Protein AF-A0A4S4E7P5-F1 (afdb_monomer)

Mean predicted aligned error: 13.93 Å

Solvent-accessible surface area (backbone atoms only — not comparable to full-atom values): 11679 Å² total; per-residue (Å²): 135,83,81,87,77,82,84,79,84,84,80,91,78,87,83,92,82,83,81,88,71,87,90,70,89,84,79,88,69,85,61,76,68,81,96,48,68,59,44,77,45,76,59,88,93,44,77,46,80,43,60,71,83,56,94,65,53,72,68,55,51,49,54,50,49,55,50,47,55,59,36,12,46,65,82,52,81,77,74,38,32,39,66,60,31,49,37,28,69,75,67,76,41,74,84,65,90,44,71,65,60,52,42,53,48,58,68,31,26,83,80,72,75,70,51,32,44,68,67,36,51,52,57,50,53,46,49,72,39,90,85,38,59,66,65,56,42,51,53,52,52,48,58,56,50,19,80,84,70,74,90,60,72,48,74,68,40,54,49,52,53,51,53,50,54,30,59,75,68,74,46,87,75,55,68,72,59,54,51,65,74,74,107

Sequence (183 aa):
MKKEASSILLTSEGREDVDEFIGVSLSFAWLVAGHWSWRFAFFGEAIVMVPFAILVSVSEIEALYELFKKISSAVIDDGLINKEEFQLALFKTNKKESLFADRVFDLFDTKHNGILGFEEFARALSVFHPNAPIDDKIEFSFQLYDLKQQGFIERQEVKQMVVATLAESAMNLSDDVIESIID

Radius of gyration: 22.02 Å; Cα contacts (8 Å, |Δi|>4): 155; chains: 1; bounding box: 47×35×82 Å

Foldseek 3Di:
DDDDDDDDDDDDDDDDDDPPDDDDDDDFDFDDPDPATWGWQDDPPDTDTDGPLQPADNVRLVVLQVLQCCLCPVPPNPQKHALQSQCCSVPVDSPDDALQSVLLQCQLPPVPPRIHHSVSSSVSVSLVPPPHDVVSVVVSVQSSQPPVNPNDHDLVSQLVNVVRVCVVVVHDDDPVVSVVVSD

InterPro domains:
  IPR002048 EF-hand domain [PF13202] (102-123)
  IPR002048 EF-hand domain [PS50222] (96-131)
  IPR002048 EF-hand domain [PS50222] (133-168)
  IPR002048 EF-hand domain [SM00054] (100-128)
  IPR002048 EF-hand domain [SM00054] (137-165)
  IPR011992 EF-hand domain pair [SSF47473] (54-182)
  IPR045198 Calcineurin B-like [PTHR23056] (56-183)

Structure (mmCIF, N/CA/C/O backbone):
data_AF-A0A4S4E7P5-F1
#
_entry.id   AF-A0A4S4E7P5-F1
#
loop_
_atom_site.group_PDB
_atom_site.id
_atom_site.type_symbol
_atom_site.label_atom_id
_atom_site.label_alt_id
_atom_site.label_comp_id
_atom_site.label_asym_id
_atom_site.label_entity_id
_atom_site.label_seq_id
_atom_site.pdbx_PDB_ins_code
_atom_site.Cartn_x
_atom_site.Cartn_y
_atom_site.Cartn_z
_atom_site.occupancy
_atom_site.B_iso_or_equiv
_atom_site.auth_seq_id
_atom_site.auth_comp_id
_atom_site.auth_asym_id
_atom_site.auth_atom_id
_atom_site.pdbx_PDB_model_num
ATOM 1 N N . MET A 1 1 ? 9.961 4.328 -56.061 1.00 37.69 1 MET A N 1
ATOM 2 C CA . MET A 1 1 ? 11.314 4.868 -55.796 1.00 37.69 1 MET A CA 1
ATOM 3 C C . MET A 1 1 ? 11.365 5.333 -54.349 1.00 37.69 1 MET A C 1
ATOM 5 O O . MET A 1 1 ? 10.372 5.860 -53.868 1.00 37.69 1 MET A O 1
ATOM 9 N N . LYS A 1 2 ? 12.450 4.971 -53.657 1.00 32.69 2 LYS A N 1
ATOM 10 C CA . LYS A 1 2 ? 12.647 4.953 -52.196 1.00 32.69 2 LYS A CA 1
ATOM 11 C C . LYS A 1 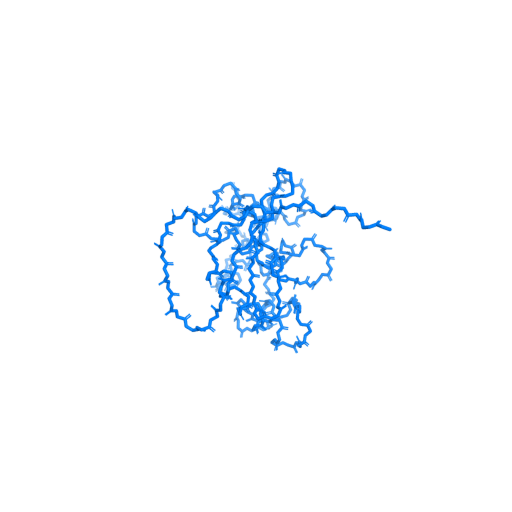2 ? 12.336 6.287 -51.499 1.00 32.69 2 LYS A 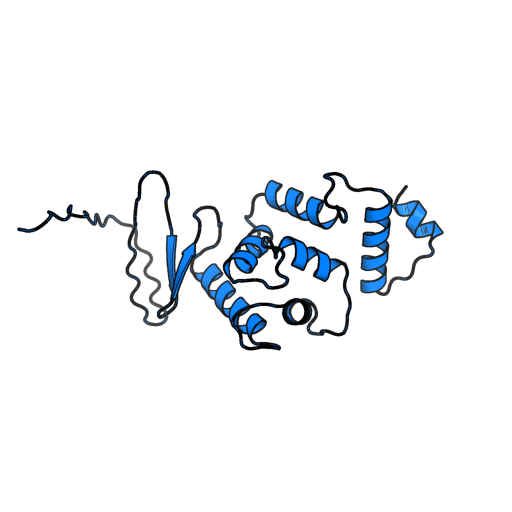C 1
ATOM 13 O O . LYS A 1 2 ? 12.775 7.328 -51.968 1.00 32.69 2 LYS A O 1
ATOM 18 N N . LYS A 1 3 ? 11.653 6.208 -50.348 1.00 33.72 3 LYS A N 1
ATOM 19 C CA . LYS A 1 3 ? 11.655 7.247 -49.307 1.00 33.72 3 LYS A CA 1
ATOM 20 C C . LYS A 1 3 ? 13.033 7.245 -48.639 1.00 33.72 3 LYS A C 1
ATOM 22 O O . LYS A 1 3 ? 13.513 6.181 -48.251 1.00 33.72 3 LYS A O 1
ATOM 27 N N . GLU A 1 4 ? 13.660 8.411 -48.563 1.00 32.19 4 GLU A N 1
ATOM 28 C CA . GLU A 1 4 ? 14.902 8.633 -47.824 1.00 32.19 4 GLU A CA 1
ATOM 29 C C . GLU A 1 4 ? 14.648 8.431 -46.325 1.00 32.19 4 GLU A C 1
ATOM 31 O O . GLU A 1 4 ? 13.729 9.018 -45.754 1.00 32.19 4 GLU A O 1
ATOM 36 N N . ALA A 1 5 ? 15.435 7.554 -45.706 1.00 32.75 5 ALA A N 1
ATOM 37 C CA . ALA A 1 5 ? 15.510 7.411 -44.261 1.00 32.75 5 ALA A CA 1
ATOM 38 C C . ALA A 1 5 ? 16.609 8.353 -43.761 1.00 32.75 5 ALA A C 1
ATOM 40 O O . ALA A 1 5 ? 17.764 8.228 -44.172 1.00 32.75 5 ALA A O 1
ATOM 41 N N . SER A 1 6 ? 16.234 9.309 -42.910 1.00 32.75 6 SER A N 1
ATOM 42 C CA . SER A 1 6 ? 17.170 10.202 -42.230 1.00 32.75 6 SER A CA 1
ATOM 43 C C . SER A 1 6 ? 18.176 9.404 -41.404 1.00 32.75 6 SER A C 1
ATOM 45 O O . SER A 1 6 ? 17.809 8.535 -40.615 1.00 32.75 6 SER A O 1
ATOM 47 N N . SER A 1 7 ? 19.448 9.730 -41.610 1.00 29.88 7 SER A N 1
ATOM 48 C CA . SER A 1 7 ? 20.601 9.205 -40.887 1.00 29.88 7 SER A CA 1
ATOM 49 C C . SER A 1 7 ? 20.504 9.540 -39.393 1.00 29.88 7 SER A C 1
ATOM 51 O O . SER A 1 7 ? 20.411 10.714 -39.033 1.00 29.88 7 SER A O 1
ATOM 53 N N . ILE A 1 8 ? 20.521 8.523 -38.529 1.00 34.84 8 ILE A N 1
ATOM 54 C CA . ILE A 1 8 ? 20.682 8.682 -37.078 1.00 34.84 8 ILE A CA 1
ATOM 55 C C . ILE A 1 8 ? 22.188 8.706 -36.801 1.00 34.84 8 ILE A C 1
ATOM 57 O O . ILE A 1 8 ? 22.886 7.727 -37.060 1.00 34.84 8 ILE A O 1
ATOM 61 N N . LEU A 1 9 ? 22.692 9.836 -36.305 1.00 34.28 9 LEU A N 1
ATOM 62 C CA . LEU A 1 9 ? 24.079 9.979 -35.869 1.00 34.28 9 LEU A CA 1
ATOM 63 C C . LEU A 1 9 ? 24.227 9.391 -34.460 1.00 34.28 9 LEU A C 1
ATOM 65 O O . LEU A 1 9 ? 23.684 9.929 -33.499 1.00 34.28 9 LEU A O 1
ATOM 69 N N . LEU A 1 10 ? 24.971 8.292 -34.347 1.00 34.03 10 LEU A N 1
ATOM 70 C CA . LEU A 1 10 ? 25.495 7.792 -33.078 1.00 34.03 10 LEU A CA 1
ATOM 71 C C . LEU A 1 10 ? 26.769 8.582 -32.759 1.00 34.03 10 LEU A C 1
ATOM 73 O O . LEU A 1 10 ? 27.773 8.426 -33.451 1.00 34.03 10 LEU A O 1
ATOM 77 N N . THR A 1 11 ? 26.748 9.435 -31.736 1.00 33.62 11 THR A N 1
ATOM 78 C CA . THR A 1 11 ? 27.972 10.049 -31.205 1.00 33.62 11 THR A CA 1
ATOM 79 C C . THR A 1 11 ? 28.364 9.329 -29.924 1.00 33.62 11 THR A C 1
ATOM 81 O O . THR A 1 11 ? 27.711 9.475 -28.891 1.00 33.62 11 THR A O 1
ATOM 84 N N . SER A 1 12 ? 29.416 8.519 -30.007 1.00 41.28 12 SER A N 1
ATOM 85 C CA . SER A 1 12 ? 30.079 7.922 -28.854 1.00 41.28 12 SER A CA 1
ATOM 86 C C . SER A 1 12 ? 31.046 8.938 -28.252 1.00 41.28 12 SER A C 1
ATOM 88 O O . SER A 1 12 ? 32.119 9.158 -28.810 1.00 41.28 12 SER A O 1
ATOM 90 N N . GLU A 1 13 ? 30.704 9.531 -27.112 1.00 36.56 13 GLU A N 1
ATOM 91 C CA . GLU A 1 13 ? 31.695 10.247 -26.305 1.00 36.56 13 GLU A CA 1
ATOM 92 C C . GLU A 1 13 ? 31.450 10.030 -24.804 1.00 36.56 13 GLU A C 1
ATOM 94 O O . GLU A 1 13 ? 30.688 10.733 -24.151 1.00 36.56 13 GLU A O 1
ATOM 99 N N . GLY A 1 14 ? 32.081 8.958 -24.310 1.00 34.25 14 GLY A N 1
ATOM 100 C CA . GLY A 1 14 ? 32.817 8.861 -23.046 1.00 34.25 14 GLY A CA 1
ATOM 101 C C . GLY A 1 14 ? 32.148 9.253 -21.724 1.00 34.25 14 GLY A C 1
ATOM 102 O O . GLY A 1 14 ? 32.164 10.419 -21.342 1.00 34.25 14 GLY A O 1
ATOM 103 N N . ARG A 1 15 ? 31.847 8.245 -20.895 1.00 33.34 15 ARG A N 1
ATOM 104 C CA . ARG A 1 15 ? 32.758 7.855 -19.801 1.00 33.34 15 ARG A CA 1
ATOM 105 C C . ARG A 1 15 ? 32.484 6.403 -19.393 1.00 33.34 15 ARG A C 1
ATOM 107 O O . ARG A 1 15 ? 31.335 5.998 -19.266 1.00 33.34 15 ARG A O 1
ATOM 114 N N . GLU A 1 16 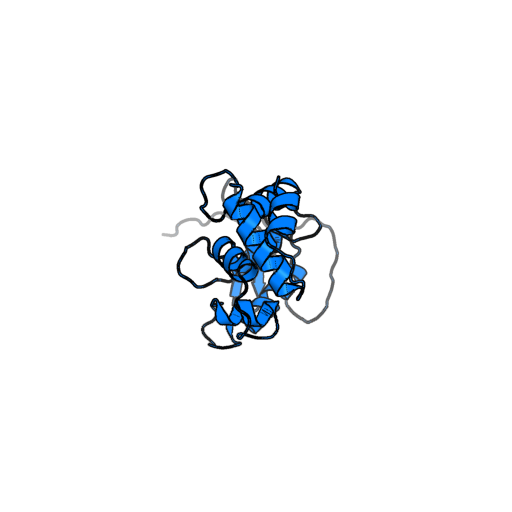? 33.567 5.646 -19.315 1.00 48.41 16 GLU A N 1
ATOM 115 C CA . GLU A 1 16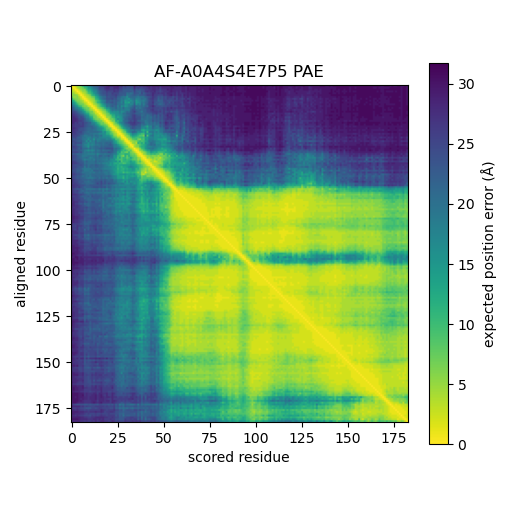 ? 33.649 4.210 -19.068 1.00 48.41 16 GLU A CA 1
ATOM 116 C C . GLU A 1 16 ? 33.237 3.878 -17.633 1.00 48.41 16 GLU A C 1
ATOM 118 O O . GLU A 1 16 ? 33.763 4.494 -16.716 1.00 48.41 16 GLU A O 1
ATOM 123 N N . ASP A 1 17 ? 32.342 2.903 -17.479 1.00 31.38 17 ASP A N 1
ATOM 124 C CA . ASP A 1 17 ? 32.309 1.947 -16.368 1.00 31.38 17 ASP A CA 1
ATOM 125 C C . ASP A 1 17 ? 31.678 0.666 -16.938 1.00 31.38 17 ASP A C 1
ATOM 127 O O . ASP A 1 17 ? 30.462 0.524 -17.077 1.00 31.38 17 ASP A O 1
ATOM 131 N N . VAL A 1 18 ? 32.548 -0.220 -17.419 1.00 39.94 18 VAL A N 1
ATOM 132 C CA . VAL A 1 18 ? 32.213 -1.561 -17.901 1.00 39.94 18 VAL A CA 1
ATOM 133 C C . VAL A 1 18 ? 32.235 -2.508 -16.709 1.00 39.94 18 VAL A C 1
ATOM 135 O O . VAL A 1 18 ? 33.282 -3.057 -16.380 1.00 39.94 18 VAL A O 1
ATOM 138 N N . ASP A 1 19 ? 31.082 -2.731 -16.083 1.00 34.50 19 ASP A N 1
ATOM 139 C CA . ASP A 1 19 ? 30.906 -3.928 -15.263 1.00 34.50 19 ASP A CA 1
ATOM 140 C C . ASP A 1 19 ? 30.522 -5.087 -16.186 1.00 34.50 19 ASP A C 1
ATOM 142 O O . ASP A 1 19 ? 29.364 -5.310 -16.540 1.00 34.50 19 ASP A O 1
ATOM 146 N N . GLU A 1 20 ? 31.544 -5.820 -16.622 1.00 41.06 20 GLU A N 1
ATOM 147 C CA . GLU A 1 20 ? 31.386 -7.125 -17.247 1.00 41.06 20 GLU A CA 1
ATOM 148 C C . GLU A 1 20 ? 31.044 -8.142 -16.152 1.00 41.06 20 GLU A C 1
A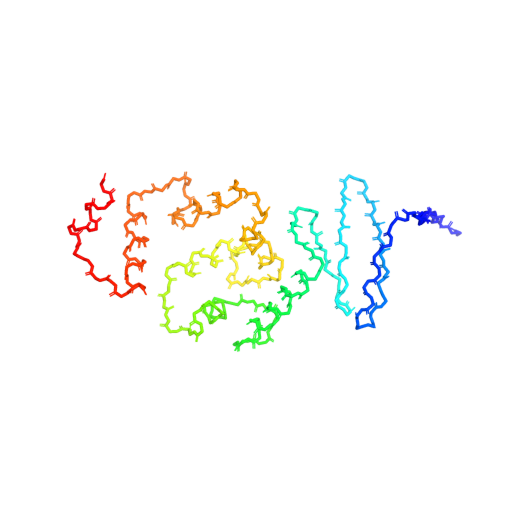TOM 150 O O . GLU A 1 20 ? 31.910 -8.797 -15.573 1.00 41.06 20 GLU A O 1
ATOM 155 N N . PHE A 1 21 ? 29.757 -8.285 -15.851 1.00 35.94 21 PHE A N 1
ATOM 156 C CA . PHE A 1 21 ? 29.254 -9.467 -15.167 1.00 35.94 21 PHE A CA 1
ATOM 157 C C . PHE A 1 21 ? 28.093 -10.034 -15.985 1.00 35.94 21 PHE A C 1
ATOM 159 O O . PHE A 1 21 ? 27.191 -9.310 -16.388 1.00 35.94 21 PHE A O 1
ATOM 166 N N . ILE A 1 22 ? 28.146 -11.343 -16.251 1.00 33.25 22 ILE A N 1
ATOM 167 C CA . ILE A 1 22 ? 27.088 -12.199 -16.829 1.00 33.25 22 ILE A CA 1
ATOM 168 C C . ILE A 1 22 ? 26.650 -12.001 -18.298 1.00 33.25 22 ILE A C 1
ATOM 170 O O . ILE A 1 22 ? 25.548 -12.398 -18.662 1.00 33.25 22 ILE A O 1
ATOM 174 N N . GLY A 1 23 ? 27.540 -11.563 -19.196 1.00 32.94 23 GLY A N 1
ATOM 175 C CA . GLY A 1 23 ? 27.462 -11.972 -20.613 1.00 32.94 23 GLY A CA 1
ATOM 176 C C . GLY A 1 23 ? 26.207 -11.547 -21.393 1.00 32.94 23 GLY A C 1
ATOM 177 O O . GLY A 1 23 ? 25.726 -12.309 -22.231 1.00 32.94 23 GLY A O 1
ATOM 178 N N . VAL A 1 24 ? 25.696 -10.336 -21.161 1.00 31.09 24 VAL A N 1
ATOM 179 C CA . VAL A 1 24 ? 24.654 -9.714 -21.994 1.00 31.09 24 VAL A CA 1
ATOM 180 C C . VAL A 1 24 ? 25.264 -8.524 -22.732 1.00 31.09 24 VAL A C 1
ATOM 182 O O . VAL A 1 24 ? 25.867 -7.643 -22.128 1.00 31.09 24 VAL A O 1
ATOM 185 N N . SER A 1 25 ? 25.144 -8.495 -24.061 1.00 34.25 25 SER A N 1
ATOM 186 C CA . SER A 1 25 ? 25.606 -7.367 -24.875 1.00 34.25 25 SER A CA 1
ATOM 187 C C . SER A 1 25 ? 24.645 -6.186 -24.696 1.00 34.25 25 SER A C 1
ATOM 189 O O . SER A 1 25 ? 23.564 -6.165 -25.283 1.00 34.25 25 SER A O 1
ATOM 191 N N . LEU A 1 26 ? 25.019 -5.205 -23.869 1.00 36.00 26 LEU A N 1
ATOM 192 C CA . LEU A 1 26 ? 24.292 -3.941 -23.760 1.00 36.00 26 LEU A CA 1
ATOM 193 C C . LEU A 1 26 ? 24.538 -3.097 -25.018 1.00 36.00 26 LEU A C 1
ATOM 195 O O . LEU A 1 26 ? 25.629 -2.572 -25.226 1.00 36.00 26 LEU A O 1
ATOM 199 N N . SER A 1 27 ? 23.510 -2.923 -25.845 1.00 40.97 27 SER A N 1
ATOM 200 C CA . SER A 1 27 ? 23.481 -1.864 -26.858 1.00 40.97 27 SER A CA 1
ATOM 201 C C . SER A 1 27 ? 22.528 -0.769 -26.393 1.00 40.97 27 SER A C 1
ATOM 203 O O . SER A 1 27 ? 21.310 -0.919 -26.443 1.00 40.97 27 SER A O 1
ATOM 205 N N . PHE A 1 28 ? 23.087 0.341 -25.915 1.00 43.62 28 PHE A N 1
ATOM 206 C CA . PHE A 1 28 ? 22.323 1.533 -25.557 1.00 43.62 28 PHE A CA 1
ATOM 207 C C . PHE A 1 28 ? 21.902 2.279 -26.830 1.00 43.62 28 PHE A C 1
ATOM 209 O O . PHE A 1 28 ? 22.751 2.663 -27.632 1.00 43.62 28 PHE A O 1
ATOM 216 N N . ALA A 1 29 ? 20.603 2.530 -27.009 1.00 41.75 29 ALA A N 1
ATOM 217 C CA . ALA A 1 29 ? 20.094 3.419 -28.050 1.00 41.75 29 ALA A CA 1
ATOM 218 C C . ALA A 1 29 ? 19.272 4.542 -27.408 1.00 41.75 29 ALA A C 1
ATOM 220 O O . ALA A 1 29 ? 18.221 4.305 -26.817 1.00 41.75 29 ALA A O 1
ATOM 221 N N . TRP A 1 30 ? 19.755 5.776 -27.529 1.00 45.31 30 TRP A N 1
ATOM 222 C CA . TRP A 1 30 ? 18.987 6.969 -27.191 1.00 45.31 30 TRP A CA 1
ATOM 223 C C . TRP A 1 30 ? 18.009 7.250 -28.334 1.00 45.31 30 TRP A C 1
ATOM 225 O O . TRP A 1 30 ? 18.439 7.621 -29.425 1.00 45.31 30 TRP A O 1
ATOM 235 N N . LEU A 1 31 ? 16.702 7.088 -28.112 1.00 41.47 31 LEU A N 1
ATOM 236 C CA . LEU A 1 31 ? 15.697 7.569 -29.063 1.00 41.47 31 LEU A CA 1
ATOM 237 C C . LEU A 1 31 ? 15.138 8.902 -28.564 1.00 41.47 31 LEU A C 1
ATOM 239 O O . LEU A 1 31 ? 14.225 8.943 -27.743 1.00 41.47 31 LEU A O 1
ATOM 243 N N . VAL A 1 32 ? 15.689 10.004 -29.071 1.00 44.62 32 VAL A N 1
ATOM 244 C CA . VAL A 1 32 ? 15.112 11.335 -28.864 1.00 44.62 32 VAL A CA 1
ATOM 245 C C . VAL A 1 32 ? 13.985 11.525 -29.879 1.00 44.62 32 VAL A C 1
ATOM 247 O O . VAL A 1 32 ? 14.235 11.731 -31.065 1.00 44.62 32 VAL A O 1
ATOM 250 N N . ALA A 1 33 ? 12.735 11.463 -29.419 1.00 40.00 33 ALA A N 1
ATOM 251 C CA . ALA A 1 33 ? 11.565 11.886 -30.186 1.00 40.00 33 ALA A CA 1
ATOM 252 C C . ALA A 1 33 ? 11.021 13.190 -29.577 1.00 40.00 33 ALA A C 1
ATOM 254 O O . ALA A 1 33 ? 10.150 13.184 -28.709 1.00 40.00 33 ALA A O 1
ATOM 255 N N . GLY A 1 34 ? 11.575 14.332 -29.994 1.00 57.78 34 GLY A N 1
ATOM 256 C CA . GLY A 1 34 ? 11.196 15.640 -29.448 1.00 57.78 34 GLY A CA 1
ATOM 257 C C . GLY A 1 34 ? 11.704 15.868 -28.015 1.00 57.78 34 GLY A C 1
ATOM 258 O O . GLY A 1 34 ? 12.895 15.742 -27.763 1.00 57.78 34 GLY A O 1
ATOM 259 N N . HIS A 1 35 ? 10.813 16.245 -27.087 1.00 39.31 35 HIS A N 1
ATOM 260 C CA . HIS A 1 35 ? 11.135 16.672 -25.708 1.00 39.31 35 HIS A CA 1
ATOM 261 C C . HIS A 1 35 ? 11.046 15.543 -24.654 1.00 39.31 35 HIS A C 1
ATOM 263 O O . HIS A 1 35 ? 11.008 15.807 -23.455 1.00 39.31 35 HIS A O 1
ATOM 269 N N . TRP A 1 36 ? 10.951 14.283 -25.083 1.00 40.03 36 TRP A N 1
ATOM 270 C CA . TRP A 1 36 ? 10.768 13.136 -24.189 1.00 40.03 36 TRP A CA 1
ATOM 271 C C . TRP A 1 36 ? 12.002 12.230 -24.266 1.00 40.03 36 TRP A C 1
ATOM 273 O O . TRP A 1 36 ? 12.367 11.772 -25.349 1.00 40.03 36 TRP A O 1
ATOM 283 N N . SER A 1 37 ? 12.653 12.003 -23.121 1.00 43.03 37 SER A N 1
ATOM 284 C CA . SER A 1 37 ? 13.797 11.096 -22.971 1.00 43.03 37 SER A CA 1
ATOM 285 C C . SER A 1 37 ? 13.311 9.776 -22.372 1.00 43.03 37 SER A C 1
ATOM 287 O O . SER A 1 37 ? 12.817 9.756 -21.244 1.00 43.03 37 SER A O 1
ATOM 289 N N . TRP A 1 38 ? 13.414 8.686 -23.132 1.00 43.25 38 TRP A N 1
ATOM 290 C CA . TRP A 1 38 ? 13.029 7.340 -22.701 1.00 43.25 38 TRP A CA 1
ATOM 291 C C . TRP A 1 38 ? 14.280 6.513 -22.404 1.00 43.25 38 TRP A C 1
ATOM 293 O O . TRP A 1 38 ? 15.216 6.501 -23.205 1.00 43.25 38 TRP A O 1
ATOM 303 N N . ARG A 1 39 ? 14.296 5.801 -21.270 1.00 49.69 39 ARG A N 1
ATOM 304 C CA . ARG A 1 39 ? 15.319 4.790 -20.975 1.00 49.69 39 ARG A CA 1
ATOM 305 C C . ARG A 1 39 ? 14.764 3.421 -21.364 1.00 49.69 39 ARG A C 1
ATOM 307 O O . ARG A 1 39 ? 13.726 3.011 -20.849 1.00 49.69 39 ARG A O 1
ATOM 314 N N . PHE A 1 40 ? 15.446 2.728 -22.272 1.00 51.59 40 PHE A N 1
ATOM 315 C CA . PHE A 1 40 ? 15.135 1.340 -22.612 1.00 51.59 40 PHE A CA 1
ATOM 316 C C . PHE A 1 40 ? 15.968 0.413 -21.729 1.00 51.59 40 PHE A C 1
ATOM 318 O O . PHE A 1 40 ? 17.195 0.520 -21.718 1.00 51.59 40 PHE A O 1
ATOM 325 N N . ALA A 1 41 ? 15.308 -0.482 -20.998 1.00 49.69 41 ALA A N 1
ATOM 326 C CA . ALA A 1 41 ? 15.946 -1.603 -20.321 1.00 49.69 41 ALA A CA 1
ATOM 327 C C . ALA A 1 41 ? 15.590 -2.894 -21.072 1.00 49.69 41 ALA A C 1
ATOM 329 O O . ALA A 1 41 ? 14.416 -3.149 -21.354 1.00 49.69 41 ALA A O 1
ATOM 330 N N . PHE A 1 42 ? 16.604 -3.678 -21.438 1.00 48.72 42 PHE A N 1
ATOM 331 C CA . PHE A 1 42 ? 16.439 -4.936 -22.167 1.00 48.72 42 PHE A CA 1
ATOM 332 C C . PHE A 1 42 ? 16.587 -6.113 -21.204 1.00 48.72 42 PHE A C 1
ATOM 334 O O . PHE A 1 42 ? 17.626 -6.278 -20.573 1.00 48.72 42 PHE A O 1
ATOM 341 N N . PHE A 1 43 ? 15.547 -6.936 -21.134 1.00 50.88 43 PHE A N 1
ATOM 342 C CA . PHE A 1 43 ? 15.410 -8.080 -20.240 1.00 50.88 43 PHE A CA 1
ATOM 343 C C . PHE A 1 43 ? 15.208 -9.358 -21.059 1.00 50.88 43 PHE A C 1
ATOM 345 O O . PHE A 1 43 ? 14.080 -9.813 -21.258 1.00 50.88 43 PHE A O 1
ATOM 352 N N . GLY A 1 44 ? 16.284 -9.928 -21.604 1.00 63.56 44 GLY A N 1
ATOM 353 C CA . GLY A 1 44 ? 16.159 -11.022 -22.577 1.00 63.56 44 GLY A CA 1
ATOM 354 C C . GLY A 1 44 ? 15.478 -10.539 -23.866 1.00 63.56 44 GLY A C 1
ATOM 355 O O . GLY A 1 44 ? 15.997 -9.637 -24.517 1.00 63.56 44 GLY A O 1
ATOM 356 N N . GLU A 1 45 ? 14.320 -11.108 -24.234 1.00 48.53 45 GLU A N 1
ATOM 357 C CA . GLU A 1 45 ? 13.506 -10.625 -25.372 1.00 48.53 45 GLU A CA 1
ATOM 358 C C . GLU A 1 45 ? 12.528 -9.490 -25.003 1.00 48.53 45 GLU A C 1
ATOM 360 O O . GLU A 1 45 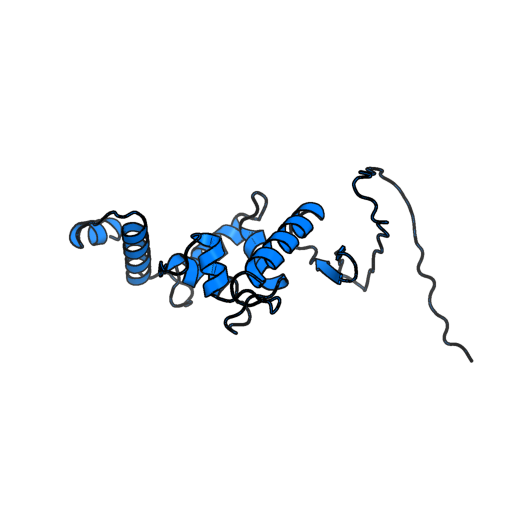? 11.913 -8.890 -25.887 1.00 48.53 45 GLU A O 1
ATOM 365 N N . ALA A 1 46 ? 12.371 -9.167 -23.714 1.00 40.66 46 ALA A N 1
ATOM 366 C CA . ALA A 1 46 ? 11.456 -8.123 -23.265 1.00 40.66 46 ALA A CA 1
ATOM 367 C C . ALA A 1 46 ? 12.125 -6.737 -23.278 1.00 40.66 46 ALA A C 1
ATOM 369 O O . ALA A 1 46 ? 13.250 -6.563 -22.808 1.00 40.66 46 ALA A O 1
ATOM 370 N N . ILE A 1 47 ? 11.402 -5.732 -23.781 1.00 50.66 47 ILE A N 1
ATOM 371 C CA . ILE A 1 47 ? 11.796 -4.319 -23.716 1.00 50.66 47 ILE A CA 1
ATOM 372 C C . ILE A 1 47 ? 10.920 -3.639 -22.670 1.00 50.66 47 ILE A C 1
ATOM 374 O O . ILE A 1 47 ? 9.706 -3.533 -22.848 1.00 50.66 47 ILE A O 1
ATOM 378 N N . VAL A 1 48 ? 11.535 -3.145 -21.599 1.00 53.88 48 VAL A N 1
ATOM 379 C CA . VAL A 1 48 ? 10.861 -2.334 -20.583 1.00 53.88 48 VAL A CA 1
ATOM 380 C C . VAL A 1 48 ? 11.194 -0.869 -20.843 1.00 53.88 48 VAL A C 1
ATOM 382 O O . VAL A 1 48 ? 12.361 -0.471 -20.854 1.00 53.88 48 VAL A O 1
ATOM 385 N N . MET A 1 49 ? 10.159 -0.053 -21.051 1.00 52.06 49 MET A N 1
ATOM 386 C CA . MET A 1 49 ? 10.308 1.400 -21.067 1.00 52.06 49 MET A CA 1
ATOM 387 C C . MET A 1 49 ? 10.252 1.919 -19.637 1.00 52.06 49 MET A C 1
ATOM 389 O O . MET A 1 49 ? 9.241 1.765 -18.956 1.00 52.06 49 MET A O 1
ATOM 393 N N . VAL A 1 50 ? 11.334 2.551 -19.196 1.00 54.12 50 VAL A N 1
ATOM 394 C CA . VAL A 1 50 ? 11.412 3.173 -17.876 1.00 54.12 50 VAL A CA 1
ATOM 395 C C . VAL A 1 50 ? 11.261 4.685 -18.060 1.00 54.12 50 VAL A C 1
ATOM 397 O O . VAL A 1 50 ? 12.097 5.303 -18.734 1.00 54.12 50 VAL A O 1
ATOM 400 N N . PRO A 1 51 ? 10.213 5.309 -17.494 1.00 54.59 51 PRO A N 1
ATOM 401 C CA . PRO A 1 51 ? 10.086 6.759 -17.477 1.00 54.59 51 PRO A CA 1
ATOM 402 C C . PRO A 1 51 ? 11.301 7.403 -16.800 1.00 54.59 51 PRO A C 1
ATOM 404 O O . PRO A 1 51 ? 11.742 6.942 -15.751 1.00 54.59 51 PRO A O 1
ATOM 407 N N . PHE A 1 52 ? 11.801 8.514 -17.349 1.00 48.41 52 PHE A N 1
ATOM 408 C CA . PHE A 1 52 ? 12.900 9.294 -16.752 1.00 48.41 52 PHE A CA 1
ATOM 409 C C . PHE A 1 52 ? 12.632 9.713 -15.292 1.00 48.41 52 PHE A C 1
ATOM 411 O O . PHE A 1 52 ? 13.568 9.934 -14.533 1.00 48.41 52 PHE A O 1
ATOM 418 N N . ALA A 1 53 ? 11.358 9.787 -14.898 1.00 53.25 53 ALA A N 1
ATOM 419 C CA . ALA A 1 53 ? 10.925 10.125 -13.547 1.00 53.25 53 ALA A CA 1
ATOM 420 C C . ALA A 1 53 ? 11.162 9.014 -12.504 1.00 53.25 53 ALA A C 1
ATOM 422 O O . ALA A 1 53 ? 11.080 9.288 -11.311 1.00 53.25 53 ALA A O 1
ATOM 423 N N . ILE A 1 54 ? 11.456 7.774 -12.915 1.00 55.91 54 ILE A N 1
ATOM 424 C CA . ILE A 1 54 ? 11.728 6.689 -11.969 1.00 55.91 54 ILE A CA 1
ATOM 425 C C . ILE A 1 54 ? 13.194 6.770 -11.540 1.00 55.91 54 ILE A C 1
ATOM 427 O O . ILE A 1 54 ? 14.110 6.478 -12.311 1.00 55.91 54 ILE A O 1
ATOM 431 N N . LEU A 1 55 ? 13.410 7.169 -10.286 1.00 62.03 55 LEU A N 1
ATOM 432 C CA . LEU A 1 55 ? 14.729 7.322 -9.674 1.00 62.03 55 LEU A CA 1
ATOM 433 C C . LEU A 1 55 ? 15.291 5.967 -9.210 1.00 62.03 55 LEU A C 1
ATOM 435 O O . LEU A 1 55 ? 15.561 5.764 -8.031 1.00 62.03 55 LEU A O 1
ATOM 439 N N . VAL A 1 56 ? 15.406 5.024 -10.143 1.00 66.44 56 VAL A N 1
ATOM 440 C CA . VAL A 1 56 ? 15.858 3.651 -9.897 1.00 66.44 56 VAL A CA 1
ATOM 441 C C . VAL A 1 56 ? 16.897 3.292 -10.967 1.00 66.44 56 VAL A C 1
ATOM 443 O O . VAL A 1 56 ? 16.737 3.609 -12.150 1.00 66.44 56 VAL A O 1
ATOM 446 N N . SER A 1 57 ? 18.012 2.699 -10.552 1.00 74.69 57 SER A N 1
ATOM 447 C CA . SER A 1 57 ? 19.076 2.218 -11.436 1.00 74.69 57 SER A CA 1
ATOM 448 C C . SER A 1 57 ? 18.630 0.999 -12.250 1.00 74.69 57 SER A C 1
ATOM 450 O O . SER A 1 57 ? 17.619 0.364 -11.960 1.00 74.69 57 SER A O 1
ATOM 452 N N . VAL A 1 58 ? 19.387 0.655 -13.295 1.00 74.44 58 VAL A N 1
ATOM 453 C CA . VAL A 1 58 ? 19.046 -0.480 -14.172 1.00 74.44 58 VAL A CA 1
ATOM 454 C C . VAL A 1 58 ? 19.025 -1.795 -13.389 1.00 74.44 58 VAL A C 1
ATOM 456 O O . VAL A 1 58 ? 18.065 -2.550 -13.504 1.00 74.44 58 VAL A O 1
ATOM 459 N N . SER A 1 59 ? 20.016 -2.019 -12.525 1.00 78.81 59 SER A N 1
ATOM 460 C CA . SER A 1 59 ? 20.105 -3.213 -11.680 1.00 78.81 59 SER A CA 1
ATOM 461 C C . SER A 1 59 ? 18.979 -3.298 -10.646 1.00 78.81 59 SER A C 1
ATOM 463 O O . SER A 1 59 ? 18.488 -4.383 -10.341 1.00 78.81 59 SER A O 1
ATOM 465 N N . GLU A 1 60 ? 18.521 -2.165 -10.117 1.00 82.44 60 GLU A N 1
ATOM 466 C CA . GLU A 1 60 ? 17.373 -2.142 -9.210 1.00 82.44 60 GLU A CA 1
ATOM 467 C C . GLU A 1 60 ? 16.065 -2.454 -9.944 1.00 82.44 60 GLU A C 1
ATOM 469 O O . GLU A 1 60 ? 15.241 -3.192 -9.412 1.00 82.44 60 GLU A O 1
ATOM 474 N N . ILE A 1 61 ? 15.883 -1.966 -11.177 1.00 81.94 61 ILE A N 1
ATOM 475 C CA . ILE A 1 61 ? 14.731 -2.346 -12.013 1.00 81.94 61 ILE A CA 1
ATOM 476 C C . ILE A 1 61 ? 14.791 -3.833 -12.357 1.00 81.94 61 ILE A C 1
ATOM 478 O O . ILE A 1 61 ? 13.753 -4.493 -12.377 1.00 81.94 61 ILE A O 1
ATOM 482 N N . GLU A 1 62 ? 15.989 -4.381 -12.571 1.00 82.00 62 GLU A N 1
ATOM 483 C CA . GLU A 1 62 ? 16.160 -5.814 -12.789 1.00 82.00 62 GLU A CA 1
ATOM 484 C C . GLU A 1 62 ? 15.753 -6.640 -11.577 1.00 82.00 62 GLU A C 1
ATOM 486 O O . GLU A 1 62 ? 14.921 -7.544 -11.690 1.00 82.00 62 GLU A O 1
ATOM 491 N N . ALA A 1 63 ? 16.259 -6.281 -10.400 1.00 86.00 63 ALA A N 1
ATOM 492 C CA . ALA A 1 63 ? 15.866 -6.920 -9.154 1.00 86.00 63 ALA A CA 1
ATOM 493 C C . ALA A 1 63 ? 14.352 -6.798 -8.900 1.00 86.00 63 ALA A C 1
ATOM 495 O O . ALA A 1 63 ? 13.720 -7.745 -8.426 1.00 86.00 63 ALA A O 1
ATOM 496 N N . LEU A 1 64 ? 13.757 -5.656 -9.251 1.00 88.12 64 LEU A N 1
ATOM 497 C CA . LEU A 1 64 ? 12.326 -5.401 -9.114 1.00 88.12 64 LEU A CA 1
ATOM 498 C C . LEU A 1 64 ? 11.489 -6.274 -10.049 1.00 88.12 64 LEU A C 1
ATOM 500 O O . LEU A 1 64 ? 10.437 -6.767 -9.647 1.00 88.12 64 LEU A O 1
ATOM 504 N N . TYR A 1 65 ? 11.958 -6.494 -11.277 1.00 88.88 65 TYR A N 1
ATOM 505 C CA . TYR A 1 65 ? 11.296 -7.370 -12.237 1.00 88.88 65 TYR A CA 1
ATOM 506 C C . TYR A 1 65 ? 11.388 -8.845 -11.828 1.00 88.88 65 TYR A C 1
ATOM 508 O O . TYR A 1 65 ? 10.400 -9.573 -11.920 1.00 88.88 65 TYR A O 1
ATOM 516 N N . GLU A 1 66 ? 12.532 -9.292 -11.305 1.00 90.88 66 GLU A N 1
ATOM 517 C CA . GLU A 1 66 ? 12.651 -10.641 -10.733 1.00 90.88 66 GLU A CA 1
ATOM 518 C C . GLU A 1 66 ? 11.735 -10.832 -9.518 1.00 90.88 66 GLU A C 1
ATOM 520 O O . GLU A 1 66 ? 11.083 -11.871 -9.383 1.00 90.88 66 GLU A O 1
ATOM 525 N N . LEU A 1 67 ? 11.628 -9.815 -8.655 1.00 90.88 67 LEU A N 1
ATOM 526 C CA . LEU A 1 67 ? 10.680 -9.825 -7.545 1.00 90.88 67 LEU A CA 1
ATOM 527 C C . LEU A 1 67 ? 9.235 -9.903 -8.048 1.00 90.88 67 LEU A C 1
ATOM 529 O O . LEU A 1 67 ? 8.469 -10.720 -7.542 1.00 90.88 67 LEU A O 1
ATOM 533 N N . PHE A 1 68 ? 8.881 -9.098 -9.052 1.00 92.81 68 PHE A N 1
ATOM 534 C CA . PHE A 1 68 ? 7.556 -9.107 -9.666 1.00 92.81 68 PHE A CA 1
ATOM 535 C C . PHE A 1 68 ? 7.199 -10.503 -10.179 1.00 92.81 68 PHE A C 1
ATOM 537 O O . PHE A 1 68 ? 6.197 -11.056 -9.742 1.00 92.81 68 PHE A O 1
ATOM 544 N N . LYS A 1 69 ? 8.063 -11.113 -11.002 1.00 93.31 69 LYS A N 1
ATOM 545 C CA . LYS A 1 69 ? 7.845 -12.465 -11.545 1.00 93.31 69 LYS A CA 1
ATOM 546 C C . LYS A 1 69 ? 7.638 -13.509 -10.455 1.00 93.31 69 LYS A C 1
ATOM 548 O O . LYS A 1 69 ? 6.802 -14.390 -10.595 1.00 93.31 69 LYS A O 1
ATOM 553 N N . LYS A 1 70 ? 8.397 -13.414 -9.360 1.00 93.44 70 LYS A N 1
ATOM 554 C CA . LYS A 1 70 ? 8.261 -14.334 -8.227 1.00 93.44 70 LYS A CA 1
ATOM 555 C C . LYS A 1 70 ? 6.905 -14.198 -7.528 1.00 93.44 70 LYS A C 1
ATOM 557 O O . LYS A 1 70 ? 6.396 -15.190 -7.012 1.00 93.44 70 LYS A O 1
ATOM 562 N N . ILE A 1 71 ? 6.365 -12.983 -7.445 1.00 93.19 71 ILE A N 1
ATOM 563 C CA . ILE A 1 71 ? 5.073 -12.717 -6.802 1.00 93.19 71 ILE A CA 1
ATOM 564 C C . ILE A 1 71 ? 3.923 -13.091 -7.746 1.00 93.19 71 ILE A C 1
ATOM 566 O O . ILE A 1 71 ? 3.017 -13.798 -7.318 1.00 93.19 71 ILE A O 1
ATOM 570 N N . SER A 1 72 ? 3.994 -12.695 -9.020 1.00 94.75 72 SER A N 1
ATOM 571 C CA . SER A 1 72 ? 2.953 -12.904 -10.043 1.00 94.75 72 SER A CA 1
ATOM 572 C C . SER A 1 72 ? 2.821 -14.345 -10.548 1.00 94.75 72 SER A C 1
ATOM 574 O O . SER A 1 72 ? 2.197 -14.587 -11.573 1.00 94.75 72 SER A O 1
ATOM 576 N N . SER A 1 73 ? 3.537 -15.284 -9.935 1.00 93.88 73 SER A N 1
ATOM 577 C CA . SER A 1 73 ? 3.423 -16.716 -10.210 1.00 93.88 73 SER A CA 1
ATOM 578 C C . SER A 1 73 ? 3.192 -17.516 -8.923 1.00 93.88 73 SER A C 1
ATOM 580 O O . SER A 1 73 ? 3.373 -18.736 -8.908 1.00 93.88 73 SER A O 1
ATOM 582 N N . ALA A 1 74 ? 2.912 -16.839 -7.801 1.00 92.00 74 ALA A N 1
ATOM 583 C CA . ALA A 1 74 ? 2.844 -17.470 -6.486 1.00 92.00 74 ALA A CA 1
ATOM 584 C C . ALA A 1 74 ? 1.528 -18.228 -6.268 1.00 92.00 74 ALA A C 1
ATOM 586 O O . ALA A 1 74 ? 1.530 -19.242 -5.564 1.00 92.00 74 ALA A O 1
ATOM 587 N N . VAL A 1 75 ? 0.428 -17.755 -6.862 1.00 91.12 75 VAL A N 1
ATOM 588 C CA . VAL A 1 75 ? -0.882 -18.418 -6.813 1.00 91.12 75 VAL A CA 1
ATOM 589 C C . VAL A 1 75 ? -1.330 -18.794 -8.221 1.00 91.12 75 VAL A C 1
ATOM 591 O O . VAL A 1 75 ? -1.703 -19.948 -8.449 1.00 91.12 75 VAL A O 1
ATOM 594 N N . ILE A 1 76 ? -1.263 -17.852 -9.166 1.00 91.06 76 ILE A N 1
ATOM 595 C CA . ILE A 1 76 ? -1.641 -18.042 -10.569 1.00 91.06 76 ILE A CA 1
ATOM 596 C C . ILE A 1 76 ? -0.488 -17.550 -11.442 1.00 91.06 76 ILE A C 1
ATOM 598 O O . ILE A 1 76 ? -0.046 -16.423 -11.310 1.00 91.06 76 ILE A O 1
ATOM 602 N N . ASP A 1 77 ? 0.006 -18.390 -12.349 1.00 94.25 77 ASP A N 1
ATOM 603 C CA . ASP A 1 77 ? 1.076 -18.015 -13.283 1.00 94.25 77 ASP A CA 1
ATOM 604 C C . ASP A 1 77 ? 0.494 -17.346 -14.540 1.00 94.25 77 ASP A C 1
ATOM 606 O O . ASP A 1 77 ? 0.383 -17.966 -15.601 1.00 94.25 77 ASP A O 1
ATOM 610 N N . ASP A 1 78 ? 0.033 -16.100 -14.397 1.00 93.25 78 ASP A N 1
ATOM 611 C CA . ASP A 1 78 ? -0.533 -15.284 -15.485 1.00 93.25 78 ASP A CA 1
ATOM 612 C C . ASP A 1 78 ? 0.271 -14.003 -15.788 1.00 93.25 78 ASP A C 1
ATOM 614 O O . ASP A 1 78 ? -0.040 -13.275 -16.736 1.00 93.25 78 ASP A O 1
ATOM 618 N N . GLY A 1 79 ? 1.342 -13.752 -15.027 1.00 92.38 79 GLY A N 1
ATOM 619 C CA . GLY A 1 79 ? 2.195 -12.575 -15.188 1.00 92.38 79 GLY A CA 1
ATOM 620 C C . GLY A 1 79 ? 1.588 -11.285 -14.626 1.00 92.38 79 GLY A C 1
ATOM 621 O O . GLY A 1 79 ? 2.052 -10.197 -14.978 1.00 92.38 79 GLY A O 1
ATOM 622 N N . LEU A 1 80 ? 0.568 -11.391 -13.774 1.00 95.19 80 LEU A N 1
ATOM 6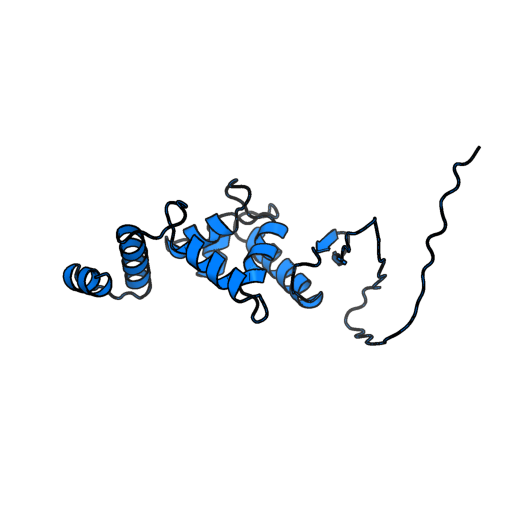23 C CA . LEU A 1 80 ? -0.081 -10.295 -13.062 1.00 95.19 80 LEU A CA 1
ATOM 624 C C . LEU A 1 80 ? -0.046 -10.577 -11.558 1.00 95.19 80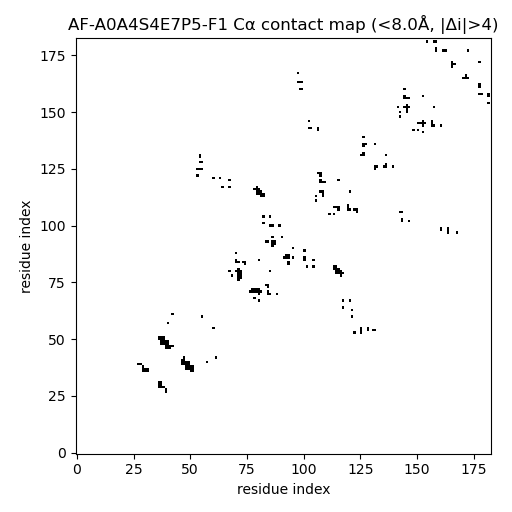 LEU A C 1
ATOM 626 O O . LEU A 1 80 ? 0.032 -11.722 -11.139 1.00 95.19 80 LEU A O 1
ATOM 630 N N . ILE A 1 81 ? -0.076 -9.535 -10.726 1.00 95.44 81 ILE A N 1
ATOM 631 C CA . ILE A 1 81 ? -0.172 -9.714 -9.271 1.00 95.44 81 ILE A CA 1
ATOM 632 C C . ILE A 1 81 ? -1.605 -9.431 -8.846 1.00 95.44 81 ILE A C 1
ATOM 634 O O . ILE A 1 81 ? -2.062 -8.289 -8.917 1.00 95.44 81 ILE A O 1
ATOM 638 N N . ASN A 1 82 ? -2.304 -10.449 -8.362 1.00 94.50 82 ASN A N 1
ATOM 639 C CA . ASN A 1 82 ? -3.597 -10.256 -7.714 1.00 94.50 82 ASN A CA 1
ATOM 640 C C . ASN A 1 82 ? -3.438 -9.932 -6.212 1.00 94.50 82 ASN A C 1
ATOM 642 O O . ASN A 1 82 ? -2.347 -9.976 -5.636 1.00 94.50 82 ASN A O 1
ATOM 646 N N . LYS A 1 83 ? -4.552 -9.603 -5.552 1.00 91.50 83 LYS A N 1
ATOM 647 C CA . LYS A 1 83 ? -4.561 -9.218 -4.133 1.00 91.50 83 LYS A CA 1
ATOM 648 C C . LYS A 1 83 ? -4.055 -10.323 -3.194 1.00 91.50 83 LYS A C 1
ATOM 650 O O . LYS A 1 83 ? -3.388 -10.021 -2.207 1.00 91.50 83 LYS A O 1
ATOM 655 N N . GLU A 1 84 ? -4.328 -11.589 -3.504 1.00 91.06 84 GLU A N 1
ATOM 656 C CA . GLU A 1 84 ? -3.863 -12.727 -2.702 1.00 91.06 84 GLU A CA 1
ATOM 657 C C . GLU A 1 84 ? -2.339 -12.881 -2.792 1.00 91.06 84 GLU A C 1
ATOM 659 O O . GLU A 1 84 ? -1.660 -13.017 -1.773 1.00 91.06 84 GLU A O 1
ATOM 664 N N . GLU A 1 85 ? -1.784 -12.784 -3.998 1.00 93.25 85 GLU A N 1
ATOM 665 C CA . GLU A 1 85 ? -0.339 -12.825 -4.243 1.00 93.25 85 GLU A CA 1
ATOM 666 C C . GLU A 1 85 ? 0.384 -11.655 -3.582 1.00 93.25 85 GLU A C 1
ATOM 668 O O . GLU A 1 85 ? 1.438 -11.833 -2.965 1.00 93.25 85 GLU A O 1
ATOM 673 N N . PHE A 1 86 ? -0.212 -10.464 -3.637 1.00 91.50 86 PHE A N 1
ATOM 674 C CA . PHE A 1 86 ? 0.313 -9.286 -2.962 1.00 91.50 86 PHE A CA 1
ATOM 675 C C . PHE A 1 86 ? 0.347 -9.458 -1.434 1.00 91.50 86 PHE A C 1
ATOM 677 O O . PHE A 1 86 ? 1.376 -9.208 -0.799 1.00 91.50 86 PHE A O 1
ATOM 684 N N . GLN A 1 87 ? -0.739 -9.949 -0.829 1.00 88.25 87 GLN A N 1
ATOM 685 C CA . GLN A 1 87 ? -0.789 -10.228 0.610 1.00 88.25 87 GLN A CA 1
ATOM 686 C C . GLN A 1 87 ? 0.209 -11.326 1.017 1.00 88.25 87 GLN A C 1
ATOM 688 O O . GLN A 1 87 ? 0.892 -11.197 2.039 1.00 88.25 87 GLN A O 1
ATOM 693 N N . LEU A 1 88 ? 0.367 -12.371 0.195 1.00 88.19 88 LEU A N 1
ATOM 694 C CA . LEU A 1 88 ? 1.390 -13.400 0.390 1.00 88.19 88 LEU A CA 1
ATOM 695 C C . LEU A 1 88 ? 2.803 -12.813 0.353 1.00 88.19 88 LEU A C 1
ATOM 697 O O . LEU A 1 88 ? 3.632 -13.189 1.184 1.00 88.19 88 LEU A O 1
ATOM 701 N N . ALA A 1 89 ? 3.084 -11.882 -0.557 1.00 87.12 89 ALA A N 1
ATOM 702 C CA . ALA A 1 89 ? 4.384 -11.226 -0.640 1.00 87.12 89 ALA A CA 1
ATOM 703 C C . ALA A 1 89 ? 4.696 -10.383 0.610 1.00 87.12 89 ALA A C 1
ATOM 705 O O . ALA A 1 89 ? 5.821 -10.432 1.112 1.00 87.12 89 ALA A O 1
ATOM 706 N N . LEU A 1 90 ? 3.705 -9.658 1.141 1.00 81.69 90 LEU A N 1
ATOM 707 C CA . LEU A 1 90 ? 3.873 -8.788 2.310 1.00 81.69 90 LEU A CA 1
ATOM 708 C C . LEU A 1 90 ? 3.960 -9.559 3.633 1.00 81.69 90 LEU A C 1
ATOM 710 O O . LEU A 1 90 ? 4.833 -9.283 4.457 1.00 81.69 90 LEU A O 1
ATOM 714 N N . PHE A 1 91 ? 3.074 -10.533 3.852 1.00 79.25 91 PHE A N 1
ATOM 715 C CA . PHE A 1 91 ? 2.929 -11.190 5.157 1.00 79.25 91 PHE A CA 1
ATOM 716 C C . PHE A 1 91 ? 3.410 -12.638 5.190 1.00 79.25 91 PHE A C 1
ATOM 718 O O . PHE A 1 91 ? 3.410 -13.253 6.257 1.00 79.25 91 PHE A O 1
ATOM 725 N N . LYS A 1 92 ? 3.811 -13.206 4.045 1.00 78.38 92 LYS A N 1
ATOM 726 C CA . LYS A 1 92 ? 4.109 -14.643 3.887 1.00 78.38 92 LYS A CA 1
ATOM 727 C C . LYS A 1 92 ? 2.914 -15.544 4.239 1.00 78.38 92 LYS A C 1
ATOM 729 O O . LYS A 1 92 ? 3.093 -16.718 4.556 1.00 78.38 92 LYS A O 1
ATOM 734 N N . THR A 1 93 ? 1.700 -14.989 4.216 1.00 68.75 93 THR A N 1
ATOM 735 C CA . THR A 1 93 ? 0.429 -15.674 4.482 1.00 68.75 93 THR A CA 1
ATOM 736 C C . THR A 1 93 ? -0.717 -14.927 3.802 1.00 68.75 93 THR A C 1
ATOM 738 O O . THR A 1 93 ? -0.718 -13.701 3.780 1.00 68.75 93 THR A O 1
ATOM 741 N N . ASN A 1 94 ? -1.702 -15.662 3.289 1.00 65.25 94 ASN A N 1
ATOM 742 C CA . ASN A 1 94 ? -2.951 -15.131 2.728 1.00 65.25 94 ASN A CA 1
ATOM 743 C C . ASN A 1 94 ? -4.104 -15.111 3.749 1.00 65.25 94 ASN A C 1
ATOM 745 O O . ASN A 1 94 ? -5.221 -14.732 3.424 1.00 65.25 94 ASN A O 1
ATOM 749 N N . LYS A 1 95 ? -3.870 -15.556 4.993 1.00 63.47 95 LYS A N 1
ATOM 750 C CA . LYS A 1 95 ? -4.929 -15.679 6.016 1.00 63.47 95 LYS A CA 1
ATOM 751 C C . LYS A 1 95 ? -5.158 -14.414 6.839 1.00 63.47 95 LYS A C 1
ATOM 753 O O . LYS A 1 95 ? -6.067 -14.392 7.665 1.00 63.47 95 LYS A O 1
ATOM 758 N N . LYS A 1 96 ? -4.289 -13.413 6.697 1.00 67.44 96 LYS A N 1
ATOM 759 C CA . LYS A 1 96 ? -4.372 -12.166 7.454 1.00 67.44 96 LYS A CA 1
ATOM 760 C C . LYS A 1 96 ? -5.028 -11.118 6.565 1.00 67.44 96 LYS A C 1
ATOM 762 O O . LYS A 1 96 ? -4.369 -10.558 5.697 1.00 67.44 96 LYS A O 1
ATOM 767 N N . GLU A 1 97 ? -6.304 -10.852 6.809 1.00 70.75 97 GLU A N 1
ATOM 768 C CA . GLU A 1 97 ? -6.939 -9.643 6.293 1.00 70.75 97 GLU A CA 1
ATOM 769 C C . GLU A 1 97 ? -6.251 -8.441 6.953 1.00 70.75 97 GLU A C 1
ATOM 771 O O . GLU A 1 97 ? -6.217 -8.322 8.180 1.00 70.75 97 GLU A O 1
ATOM 776 N N . SER A 1 98 ? -5.627 -7.593 6.139 1.00 78.75 98 SER A N 1
ATOM 777 C CA . SER A 1 98 ? -4.938 -6.389 6.593 1.00 78.75 98 SER A CA 1
ATOM 778 C C . SER A 1 98 ? -5.501 -5.210 5.828 1.00 78.75 98 SER A C 1
ATOM 780 O O . SER A 1 98 ? -5.317 -5.103 4.615 1.00 78.75 98 SER A O 1
ATOM 782 N N . LEU A 1 99 ? -6.149 -4.299 6.558 1.00 83.69 99 LEU A N 1
ATOM 783 C CA . LEU A 1 99 ? -6.613 -3.034 5.996 1.00 83.69 99 LEU A CA 1
ATOM 784 C C . LEU A 1 99 ? -5.446 -2.287 5.341 1.00 83.69 99 LEU A C 1
ATOM 786 O O . LEU A 1 99 ? -5.606 -1.714 4.272 1.00 83.69 99 LEU A O 1
ATOM 790 N N . PHE A 1 100 ? -4.255 -2.342 5.942 1.00 82.75 100 PHE A N 1
ATOM 791 C CA . PHE A 1 100 ? -3.065 -1.717 5.380 1.00 82.75 100 PHE A CA 1
ATOM 792 C C . PHE A 1 100 ? -2.696 -2.307 4.014 1.00 82.75 100 PHE A C 1
ATOM 794 O O . PHE A 1 100 ? -2.514 -1.552 3.064 1.00 82.75 100 PHE A O 1
ATOM 801 N N . ALA A 1 101 ? -2.616 -3.636 3.883 1.00 85.00 101 ALA A N 1
ATOM 802 C CA . ALA A 1 101 ? -2.275 -4.251 2.598 1.00 85.00 101 ALA A CA 1
ATOM 803 C C . ALA A 1 101 ? -3.326 -3.980 1.523 1.00 85.00 101 ALA A C 1
ATOM 805 O O . ALA A 1 101 ? -2.965 -3.739 0.375 1.00 85.00 101 ALA A O 1
ATOM 806 N N . ASP A 1 102 ? -4.600 -3.964 1.903 1.00 88.44 102 ASP A N 1
ATOM 807 C CA . ASP A 1 102 ? -5.696 -3.622 1.003 1.00 88.44 102 ASP A CA 1
ATOM 808 C C . ASP A 1 102 ? -5.548 -2.193 0.477 1.00 88.44 102 ASP A C 1
ATOM 810 O O . ASP A 1 102 ? -5.600 -1.966 -0.727 1.00 88.44 102 ASP A O 1
ATOM 814 N N . ARG A 1 103 ? -5.256 -1.241 1.368 1.00 88.50 103 ARG A N 1
ATOM 815 C CA . ARG A 1 103 ? -5.050 0.160 0.993 1.00 88.50 103 ARG A CA 1
ATOM 816 C C . ARG A 1 103 ? -3.815 0.370 0.134 1.00 88.50 103 ARG A C 1
ATOM 818 O O . ARG A 1 103 ? -3.877 1.116 -0.835 1.00 88.50 103 ARG A O 1
ATOM 825 N N . VAL A 1 104 ? -2.704 -0.287 0.456 1.00 88.94 104 VAL A N 1
ATOM 826 C CA . VAL A 1 104 ? -1.503 -0.217 -0.384 1.00 88.94 104 VAL A CA 1
ATOM 827 C C . VAL A 1 104 ? -1.792 -0.804 -1.766 1.00 88.94 104 VAL A C 1
ATOM 829 O O . VAL A 1 104 ? -1.406 -0.198 -2.759 1.00 88.94 104 VAL A O 1
ATOM 832 N N . PHE A 1 105 ? -2.504 -1.931 -1.848 1.00 91.94 105 PHE A N 1
ATOM 833 C CA . PHE A 1 105 ? -2.880 -2.526 -3.130 1.00 91.94 105 PHE A CA 1
ATOM 834 C C . PHE A 1 105 ? -3.742 -1.572 -3.965 1.00 91.94 105 PHE A C 1
ATOM 836 O O . PHE A 1 105 ? -3.427 -1.342 -5.128 1.00 91.94 105 PHE A O 1
ATOM 843 N N . ASP A 1 106 ? -4.766 -0.963 -3.365 1.00 92.12 106 ASP A N 1
ATOM 844 C CA . ASP A 1 106 ? -5.657 -0.022 -4.055 1.00 92.12 106 ASP A CA 1
ATOM 845 C C . ASP A 1 106 ? -4.907 1.212 -4.588 1.00 92.12 106 ASP A C 1
ATOM 847 O O . ASP A 1 106 ? -5.247 1.736 -5.647 1.00 92.12 106 ASP A O 1
ATOM 851 N N . LEU A 1 107 ? -3.865 1.671 -3.882 1.00 90.50 107 LEU A N 1
ATOM 852 C CA . LEU A 1 107 ? -2.998 2.758 -4.355 1.00 90.50 107 LEU A CA 1
ATOM 853 C C . LEU A 1 107 ? -2.040 2.322 -5.470 1.00 90.50 107 LEU A C 1
ATOM 855 O O . LEU A 1 107 ? -1.625 3.147 -6.283 1.00 90.50 107 LEU A O 1
ATOM 859 N N . PHE A 1 108 ? -1.658 1.045 -5.502 1.00 91.44 108 PHE A N 1
ATOM 860 C CA . PHE A 1 108 ? -0.810 0.490 -6.555 1.00 91.44 108 PHE A CA 1
ATOM 861 C C . PHE A 1 108 ? -1.633 0.248 -7.833 1.00 91.44 108 PHE A C 1
ATOM 863 O O . PHE A 1 108 ? -1.132 0.473 -8.935 1.00 91.44 108 PHE A O 1
ATOM 870 N N . ASP A 1 109 ? -2.894 -0.175 -7.693 1.00 93.62 109 ASP A N 1
ATOM 871 C CA . ASP A 1 109 ? -3.832 -0.452 -8.786 1.00 93.62 109 ASP A CA 1
ATOM 872 C C . ASP A 1 109 ? -4.444 0.836 -9.349 1.00 93.62 109 ASP A C 1
ATOM 874 O O . ASP A 1 109 ? -5.621 1.153 -9.166 1.00 93.62 109 ASP A O 1
ATOM 878 N N . THR A 1 110 ? -3.627 1.593 -10.079 1.00 88.75 110 THR A N 1
ATOM 879 C CA . THR A 1 110 ? -4.049 2.853 -10.707 1.00 88.75 110 THR A CA 1
ATOM 880 C C . THR A 1 110 ? -5.144 2.680 -11.763 1.00 88.75 110 THR A C 1
ATOM 882 O O . THR A 1 110 ? -5.825 3.647 -12.109 1.00 88.75 110 THR A O 1
ATOM 885 N N . LYS A 1 111 ? -5.304 1.470 -12.311 1.00 89.88 111 LYS A N 1
ATOM 886 C CA . LYS A 1 111 ? -6.346 1.138 -13.293 1.00 89.88 111 LYS A CA 1
ATOM 887 C C . LYS A 1 111 ? -7.637 0.639 -12.648 1.00 89.88 111 LYS A C 1
ATOM 889 O O . LYS A 1 111 ? -8.635 0.533 -13.362 1.00 89.88 111 LYS A O 1
ATOM 894 N N . HIS A 1 112 ? -7.631 0.354 -11.348 1.00 91.88 112 HIS A N 1
ATOM 895 C CA . HIS A 1 112 ? -8.768 -0.151 -10.578 1.00 91.88 112 HIS A CA 1
ATOM 896 C C . HIS A 1 112 ? -9.402 -1.412 -11.184 1.00 91.88 112 HIS A C 1
ATOM 898 O O . HIS A 1 112 ? -10.627 -1.534 -11.275 1.00 91.88 112 HIS A O 1
ATOM 904 N N . ASN A 1 113 ? -8.572 -2.342 -11.653 1.00 92.94 113 ASN A N 1
ATOM 905 C CA . ASN A 1 113 ? -9.015 -3.598 -12.264 1.00 92.94 113 ASN A CA 1
ATOM 906 C C . ASN A 1 113 ? -8.772 -4.829 -11.365 1.00 92.94 113 ASN A C 1
ATOM 908 O O . ASN A 1 113 ? -9.111 -5.944 -11.763 1.00 92.94 113 ASN A O 1
ATOM 912 N N . GLY A 1 114 ? -8.224 -4.633 -10.163 1.00 93.44 114 GLY A N 1
ATOM 913 C CA . GLY A 1 114 ? -7.951 -5.669 -9.170 1.00 93.44 114 GLY A CA 1
ATOM 914 C C . GLY A 1 114 ? -6.671 -6.472 -9.415 1.00 93.44 114 GLY A C 1
ATOM 915 O O . GLY A 1 114 ? -6.466 -7.484 -8.742 1.00 93.44 114 GLY A O 1
ATOM 916 N N . ILE A 1 115 ? -5.828 -6.058 -10.367 1.00 94.44 115 ILE A N 1
ATOM 917 C CA . ILE A 1 115 ? -4.586 -6.741 -10.750 1.00 94.44 115 ILE A CA 1
ATOM 918 C C . ILE A 1 115 ? -3.470 -5.726 -11.014 1.00 94.44 115 ILE A C 1
ATOM 920 O O . ILE A 1 115 ? -3.671 -4.708 -11.664 1.00 94.44 115 ILE A O 1
ATOM 924 N N . LEU A 1 116 ? -2.252 -6.022 -10.572 1.00 94.50 116 LEU A N 1
ATOM 925 C CA . LEU A 1 116 ? -1.102 -5.151 -10.805 1.00 94.50 116 LEU A CA 1
ATOM 926 C C . LEU A 1 116 ? -0.249 -5.692 -11.947 1.00 94.50 116 LEU A C 1
ATOM 928 O O . LEU A 1 116 ? 0.256 -6.816 -11.892 1.00 94.50 116 LEU A O 1
ATOM 932 N N . GLY A 1 117 ? -0.037 -4.861 -12.965 1.00 93.50 117 GLY A N 1
ATOM 933 C CA . GLY A 1 117 ? 1.034 -5.075 -13.932 1.00 93.50 117 GLY A CA 1
ATOM 934 C C . GLY A 1 117 ? 2.391 -4.616 -13.390 1.00 93.50 117 GLY A C 1
ATOM 935 O O . GLY A 1 117 ? 2.475 -3.881 -12.404 1.00 93.50 117 GLY A O 1
ATOM 936 N N . PHE A 1 118 ? 3.472 -4.985 -14.084 1.00 90.06 118 PHE A N 1
ATOM 937 C CA . PHE A 1 118 ? 4.826 -4.593 -13.678 1.00 90.06 118 PHE A CA 1
ATOM 938 C C . PHE A 1 118 ? 5.012 -3.071 -13.585 1.00 90.06 118 PHE A C 1
ATOM 940 O O . PHE A 1 118 ? 5.669 -2.593 -12.667 1.00 90.06 118 PHE A O 1
ATOM 947 N N . GLU A 1 119 ? 4.416 -2.297 -14.498 1.00 87.06 119 GLU A N 1
ATOM 948 C CA . GLU A 1 119 ? 4.515 -0.831 -14.469 1.00 87.06 119 GLU A CA 1
ATOM 949 C C . GLU A 1 119 ? 3.903 -0.232 -13.191 1.00 87.06 119 GLU A C 1
ATOM 951 O O . GLU A 1 119 ? 4.518 0.628 -12.562 1.00 87.06 119 GLU A O 1
ATOM 956 N N . GLU A 1 120 ? 2.718 -0.702 -12.794 1.00 90.88 120 GLU A N 1
ATOM 957 C CA . GLU A 1 120 ? 2.010 -0.263 -11.583 1.00 90.88 120 GLU A CA 1
ATOM 958 C C . GLU A 1 120 ? 2.797 -0.634 -10.328 1.00 90.88 120 GLU A C 1
ATOM 960 O O . GLU A 1 120 ? 3.072 0.219 -9.484 1.00 90.88 120 GLU A O 1
ATOM 965 N N . PHE A 1 121 ? 3.273 -1.877 -10.275 1.00 90.25 121 PHE A N 1
ATOM 966 C CA . PHE A 1 121 ? 4.132 -2.364 -9.204 1.00 90.25 121 PHE A CA 1
ATOM 967 C C . PHE A 1 121 ? 5.428 -1.547 -9.075 1.00 90.25 121 PHE A C 1
ATOM 969 O O . PHE A 1 121 ? 5.792 -1.115 -7.979 1.00 90.25 121 PHE A O 1
ATOM 976 N N . ALA A 1 122 ? 6.115 -1.290 -10.191 1.00 87.62 122 ALA A N 1
ATOM 977 C CA . ALA A 1 122 ? 7.385 -0.577 -10.193 1.00 87.62 122 ALA A CA 1
ATOM 978 C C . ALA A 1 122 ? 7.228 0.900 -9.822 1.00 87.62 122 ALA A C 1
ATOM 980 O O . ALA A 1 122 ? 8.002 1.430 -9.021 1.00 87.62 122 ALA A O 1
ATOM 981 N N . ARG A 1 123 ? 6.205 1.563 -10.373 1.00 84.81 123 ARG A N 1
ATOM 982 C CA . ARG A 1 123 ? 5.889 2.956 -10.053 1.00 84.81 123 ARG A CA 1
ATOM 983 C C . ARG A 1 123 ? 5.584 3.111 -8.573 1.00 84.81 123 ARG A C 1
ATOM 985 O O . ARG A 1 123 ? 6.139 3.997 -7.930 1.00 84.81 123 ARG A O 1
ATOM 992 N N . ALA A 1 124 ? 4.750 2.241 -8.026 1.00 85.75 124 ALA A N 1
ATOM 993 C CA . ALA A 1 124 ? 4.345 2.374 -6.644 1.00 85.75 124 ALA A CA 1
ATOM 994 C C . ALA A 1 124 ? 5.493 2.062 -5.668 1.00 85.75 124 ALA A C 1
ATOM 996 O O . ALA A 1 124 ? 5.688 2.787 -4.693 1.00 85.75 124 ALA A O 1
ATOM 997 N N . LEU A 1 125 ? 6.346 1.074 -5.975 1.00 86.31 125 LEU A N 1
ATOM 998 C CA . LEU A 1 125 ? 7.551 0.814 -5.178 1.00 86.31 125 LEU A CA 1
ATOM 999 C C . LEU A 1 125 ? 8.612 1.916 -5.278 1.00 86.31 125 LEU A C 1
ATOM 1001 O O . LEU A 1 125 ? 9.371 2.109 -4.327 1.00 86.31 125 LEU A O 1
ATOM 1005 N N . SER A 1 126 ? 8.636 2.689 -6.367 1.00 85.00 126 SER A N 1
ATOM 1006 C CA . SER A 1 126 ? 9.562 3.818 -6.502 1.00 85.00 126 SER A CA 1
ATOM 1007 C C . SER A 1 126 ? 9.358 4.887 -5.421 1.00 85.00 126 SER A C 1
ATOM 1009 O O . SER A 1 126 ? 10.340 5.460 -4.957 1.00 85.00 126 SER A O 1
ATOM 1011 N N . VAL A 1 127 ? 8.132 5.080 -4.914 1.00 86.06 127 VAL A N 1
ATOM 1012 C CA . VAL A 1 127 ? 7.848 6.023 -3.812 1.00 86.06 127 VAL A CA 1
ATOM 1013 C C . VAL A 1 127 ? 8.547 5.600 -2.518 1.00 86.06 127 VAL A C 1
ATOM 1015 O O . VAL A 1 127 ? 8.985 6.436 -1.723 1.00 86.06 127 VAL A O 1
ATOM 1018 N N . PHE A 1 128 ? 8.732 4.297 -2.304 1.00 83.06 128 PHE A N 1
ATOM 1019 C CA . PHE A 1 128 ? 9.427 3.766 -1.131 1.00 83.06 128 PHE A CA 1
ATOM 1020 C C . PHE A 1 128 ? 10.952 3.829 -1.253 1.00 83.06 128 PHE A C 1
ATOM 1022 O O . PHE A 1 128 ? 11.646 3.637 -0.253 1.00 83.06 128 PHE A O 1
ATOM 1029 N N . HIS A 1 129 ? 11.491 4.167 -2.428 1.00 83.88 129 HIS A N 1
ATOM 1030 C CA . HIS A 1 129 ? 12.930 4.289 -2.633 1.00 83.88 129 HIS A CA 1
ATOM 1031 C C . HIS A 1 129 ? 13.539 5.344 -1.683 1.00 83.88 129 HIS A C 1
ATOM 1033 O O . HIS A 1 129 ? 12.944 6.415 -1.510 1.00 83.88 129 HIS A O 1
ATOM 1039 N N . PRO A 1 130 ? 14.710 5.108 -1.057 1.00 83.25 130 PRO A N 1
ATOM 1040 C CA . PRO A 1 130 ? 15.292 6.037 -0.081 1.00 83.25 130 PRO A CA 1
ATOM 1041 C C . PRO A 1 130 ? 15.497 7.458 -0.615 1.00 83.25 130 PRO A C 1
ATOM 1043 O O . PRO A 1 130 ? 15.329 8.422 0.124 1.00 83.25 130 PRO A O 1
ATOM 1046 N N . ASN A 1 131 ? 15.804 7.576 -1.908 1.00 82.12 131 ASN A N 1
ATOM 1047 C CA . ASN A 1 131 ? 16.057 8.854 -2.571 1.00 82.12 131 ASN A CA 1
ATOM 1048 C C . ASN A 1 131 ? 14.814 9.439 -3.266 1.00 82.12 131 ASN A C 1
ATOM 1050 O O . ASN A 1 131 ? 14.937 10.443 -3.965 1.00 82.12 131 ASN A O 1
ATOM 1054 N N . ALA A 1 132 ? 13.639 8.809 -3.139 1.00 84.44 132 ALA A N 1
ATOM 1055 C CA . ALA A 1 132 ? 12.409 9.377 -3.682 1.00 84.44 132 ALA A CA 1
ATOM 1056 C C . ALA A 1 132 ? 12.095 10.723 -3.004 1.00 84.44 132 ALA A C 1
ATOM 1058 O O . ALA A 1 132 ? 12.361 10.861 -1.800 1.00 84.44 132 ALA A O 1
ATOM 1059 N N . PRO A 1 133 ? 11.532 11.700 -3.739 1.00 87.38 133 PRO A N 1
ATOM 1060 C CA . PRO A 1 133 ? 11.126 12.978 -3.173 1.00 87.38 133 PRO A CA 1
ATOM 1061 C C . PRO A 1 133 ? 10.266 12.794 -1.924 1.00 87.38 133 PRO A C 1
ATOM 1063 O O . PRO A 1 133 ? 9.399 11.922 -1.859 1.00 87.38 133 PRO A O 1
ATOM 1066 N N . ILE A 1 134 ? 10.512 13.625 -0.912 1.00 88.56 134 ILE A N 1
ATOM 1067 C CA . ILE A 1 134 ? 9.720 13.579 0.319 1.00 88.56 134 ILE A CA 1
ATOM 1068 C C . ILE A 1 134 ? 8.253 13.933 0.052 1.00 88.56 134 ILE A C 1
ATOM 1070 O O . ILE A 1 134 ? 7.378 13.363 0.694 1.00 88.56 134 ILE A O 1
ATOM 1074 N N . ASP A 1 135 ? 7.992 14.801 -0.926 1.00 90.75 135 ASP A N 1
ATOM 1075 C CA . ASP A 1 135 ? 6.641 15.207 -1.315 1.00 90.75 135 ASP A CA 1
ATOM 1076 C C . ASP A 1 135 ? 5.826 14.009 -1.822 1.00 90.75 135 ASP A C 1
ATOM 1078 O O . ASP A 1 135 ? 4.723 13.787 -1.331 1.00 90.75 135 ASP A O 1
ATOM 1082 N N . ASP A 1 136 ? 6.406 13.156 -2.676 1.00 87.75 136 ASP A N 1
ATOM 1083 C CA . ASP A 1 136 ? 5.761 11.926 -3.162 1.00 87.75 136 ASP A CA 1
ATOM 1084 C C . ASP A 1 136 ? 5.442 10.964 -2.006 1.00 87.75 136 ASP A C 1
ATOM 1086 O O . ASP A 1 136 ? 4.385 10.333 -1.966 1.00 87.75 136 ASP A O 1
ATOM 1090 N N . LYS A 1 137 ? 6.345 10.862 -1.021 1.00 87.56 137 LYS A N 1
ATOM 1091 C CA . LYS A 1 137 ? 6.129 10.035 0.178 1.00 87.56 137 LYS A CA 1
ATOM 1092 C C . LYS A 1 137 ? 5.005 10.590 1.047 1.00 87.56 137 LYS A C 1
ATOM 1094 O O . LYS A 1 137 ? 4.231 9.809 1.603 1.00 87.56 137 LYS A O 1
ATOM 1099 N N . ILE A 1 138 ? 4.932 11.913 1.196 1.00 90.56 138 ILE A N 1
ATOM 1100 C CA . ILE A 1 138 ? 3.878 12.595 1.953 1.00 90.56 138 ILE A CA 1
ATOM 1101 C C . ILE A 1 138 ? 2.535 12.402 1.251 1.00 90.56 138 ILE A C 1
ATOM 1103 O O . ILE A 1 138 ? 1.575 12.007 1.908 1.00 90.56 138 ILE A O 1
ATOM 1107 N N . GLU A 1 139 ? 2.473 12.623 -0.063 1.00 91.50 139 GLU A N 1
ATOM 1108 C CA . GLU A 1 139 ? 1.260 12.445 -0.862 1.00 91.50 139 GLU A CA 1
ATOM 1109 C C . GLU A 1 139 ? 0.759 11.001 -0.791 1.00 91.50 139 GLU A C 1
ATOM 1111 O O . GLU A 1 139 ? -0.397 10.767 -0.440 1.00 91.50 139 GLU A O 1
ATOM 1116 N N . PHE A 1 140 ? 1.644 10.026 -1.013 1.00 90.19 140 PHE A N 1
ATOM 1117 C CA . PHE A 1 140 ? 1.298 8.612 -0.898 1.00 90.19 140 PHE A CA 1
ATOM 1118 C C . PHE A 1 140 ? 0.807 8.254 0.509 1.00 90.19 140 PHE A C 1
ATOM 1120 O O . PHE A 1 140 ? -0.205 7.573 0.668 1.00 90.19 140 PHE A O 1
ATOM 1127 N N . SER A 1 141 ? 1.494 8.739 1.549 1.00 90.56 141 SER A N 1
ATOM 1128 C CA . SER A 1 141 ? 1.077 8.505 2.935 1.00 90.56 141 SER A CA 1
ATOM 1129 C C . SER A 1 141 ? -0.301 9.103 3.196 1.00 90.56 141 SER A C 1
ATOM 1131 O O . SER A 1 141 ? -1.144 8.451 3.798 1.00 90.56 141 SER A O 1
ATOM 1133 N N . PHE A 1 142 ? -0.572 10.312 2.713 1.00 92.38 142 PHE A N 1
ATOM 1134 C CA . PHE A 1 142 ? -1.874 10.949 2.873 1.00 92.38 142 PHE A CA 1
ATOM 1135 C C . PHE A 1 142 ? -2.994 10.145 2.200 1.00 92.38 142 PHE A C 1
ATOM 1137 O O . PHE A 1 142 ? -3.999 9.844 2.841 1.00 92.38 142 PHE A O 1
ATOM 1144 N N . GLN A 1 143 ? -2.791 9.723 0.949 1.00 91.94 143 GLN A N 1
ATOM 1145 C CA . GLN A 1 143 ? -3.748 8.892 0.206 1.00 91.94 143 GLN A CA 1
ATOM 1146 C C . GLN A 1 143 ? -3.990 7.526 0.872 1.00 91.94 143 GLN A C 1
ATOM 1148 O O . GLN A 1 143 ? -5.079 6.953 0.780 1.00 91.94 143 GLN A O 1
ATOM 1153 N N . LEU A 1 144 ? -2.988 7.005 1.583 1.00 89.75 144 LEU A N 1
ATOM 1154 C CA . LEU A 1 144 ? -3.122 5.773 2.352 1.00 89.75 144 LEU A CA 1
ATOM 1155 C C . LEU A 1 144 ? -4.099 5.933 3.528 1.00 89.75 144 LEU A C 1
ATOM 1157 O O . LEU A 1 144 ? -4.890 5.021 3.772 1.00 89.75 144 LEU A O 1
ATOM 1161 N N . TYR A 1 145 ? -4.065 7.076 4.223 1.00 89.62 145 TYR A N 1
ATOM 1162 C CA . TYR A 1 145 ? -4.943 7.374 5.365 1.00 89.62 145 TYR A CA 1
ATOM 1163 C C . TYR A 1 145 ? -6.322 7.928 4.967 1.00 89.62 145 TYR A C 1
ATOM 1165 O O . TYR A 1 145 ? -7.272 7.752 5.727 1.00 89.62 145 TYR A O 1
ATOM 1173 N N . ASP A 1 146 ? -6.456 8.571 3.805 1.00 92.62 146 ASP A N 1
ATOM 1174 C CA . ASP A 1 146 ? -7.737 9.035 3.249 1.00 92.62 146 ASP A CA 1
ATOM 1175 C C . ASP A 1 146 ? -8.505 7.860 2.620 1.00 92.62 146 ASP A C 1
ATOM 1177 O O . ASP A 1 146 ? -8.462 7.597 1.412 1.00 92.62 146 ASP A O 1
ATOM 1181 N N . LEU A 1 147 ? -9.187 7.094 3.472 1.00 88.75 147 LEU A N 1
ATOM 1182 C CA . LEU A 1 147 ? -9.900 5.877 3.092 1.00 88.75 147 LEU A CA 1
ATOM 1183 C C . LEU A 1 147 ? -10.998 6.149 2.058 1.00 88.75 147 LEU A C 1
ATOM 1185 O O . LEU A 1 147 ? -11.213 5.326 1.162 1.00 88.75 147 LEU A O 1
ATOM 1189 N N . LYS A 1 148 ? -11.653 7.306 2.155 1.00 88.44 148 LYS A N 1
ATOM 1190 C CA . LYS A 1 148 ? -12.742 7.746 1.278 1.00 88.44 148 LYS A CA 1
ATOM 1191 C C . LYS A 1 148 ? -12.270 8.465 0.012 1.00 88.44 148 LYS A C 1
ATOM 1193 O O . LYS A 1 148 ? -13.107 8.716 -0.853 1.00 88.44 148 LYS A O 1
ATOM 1198 N N . GLN A 1 149 ? -10.975 8.762 -0.118 1.00 87.25 149 GLN A N 1
ATOM 1199 C CA . GLN A 1 149 ? -10.377 9.479 -1.254 1.00 87.25 149 GLN A CA 1
ATOM 1200 C C . GLN A 1 149 ? -11.050 10.834 -1.530 1.00 87.25 149 GLN A C 1
ATOM 1202 O O . GLN A 1 149 ? -11.332 11.202 -2.672 1.00 87.25 149 GLN A O 1
ATOM 1207 N N . GLN A 1 150 ? -11.347 11.576 -0.467 1.00 91.88 150 GLN A N 1
ATOM 1208 C CA . GLN A 1 150 ? -12.073 12.849 -0.525 1.00 91.88 150 GLN A CA 1
ATOM 1209 C C . GLN A 1 150 ? -11.165 14.082 -0.392 1.00 91.88 150 GLN A C 1
ATOM 1211 O O . GLN A 1 150 ? -11.641 15.218 -0.456 1.00 91.88 150 GLN A O 1
ATOM 1216 N N . GLY A 1 151 ? -9.857 13.871 -0.237 1.00 92.38 151 GLY A N 1
ATOM 1217 C CA . GLY A 1 151 ? -8.842 14.915 -0.121 1.00 92.38 151 GLY A CA 1
ATOM 1218 C C . GLY A 1 151 ? -8.644 15.436 1.303 1.00 92.38 151 GLY A C 1
ATOM 1219 O O . GLY A 1 151 ? -7.970 16.448 1.487 1.00 92.38 151 GLY A O 1
ATOM 1220 N N . PHE A 1 152 ? -9.226 14.784 2.310 1.00 92.94 152 PHE A N 1
ATOM 1221 C CA . PHE A 1 152 ? -9.044 15.096 3.728 1.00 92.94 152 PHE A CA 1
ATOM 1222 C C . PHE A 1 152 ? -9.250 13.847 4.580 1.00 92.94 1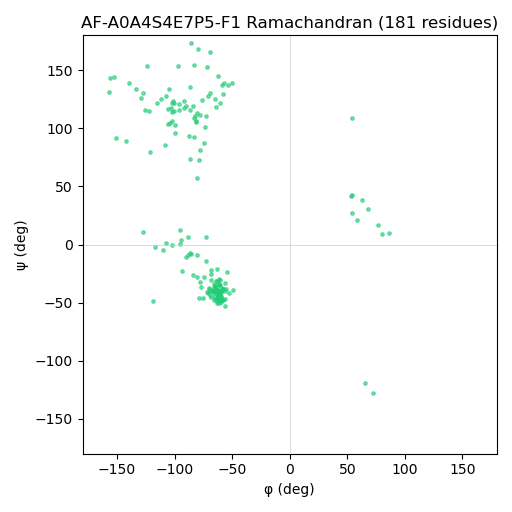52 PHE A C 1
ATOM 1224 O O . PHE A 1 152 ? -10.124 13.037 4.292 1.00 92.94 152 PHE A O 1
ATOM 1231 N N . ILE A 1 153 ? -8.461 13.733 5.649 1.00 92.81 153 ILE A N 1
ATOM 1232 C CA . ILE A 1 153 ? -8.528 12.611 6.587 1.00 92.81 153 ILE A CA 1
ATOM 1233 C C . ILE A 1 153 ? -9.480 12.983 7.724 1.00 92.81 153 ILE A C 1
ATOM 1235 O O . ILE A 1 153 ? -9.242 13.924 8.484 1.00 92.81 153 ILE A O 1
ATOM 1239 N N . GLU A 1 154 ? -10.565 12.235 7.855 1.00 93.06 154 GLU A N 1
ATOM 1240 C CA . GLU A 1 154 ? -11.526 12.359 8.937 1.00 93.06 154 GLU A CA 1
ATOM 1241 C C . GLU A 1 154 ? -11.083 11.600 10.188 1.00 93.06 154 GLU A C 1
ATOM 1243 O O . GLU A 1 154 ? -10.430 10.557 10.140 1.00 93.06 154 GLU A O 1
ATOM 1248 N N . ARG A 1 155 ? -11.579 12.056 11.341 1.00 92.44 155 ARG A N 1
ATOM 1249 C CA . ARG A 1 155 ? -11.413 11.382 12.637 1.00 92.44 155 ARG A CA 1
ATOM 1250 C C . ARG A 1 155 ? -11.757 9.888 12.581 1.00 92.44 155 ARG A C 1
ATOM 1252 O O . ARG A 1 155 ? -11.085 9.066 13.197 1.00 92.44 155 ARG A O 1
ATOM 1259 N N . GLN A 1 156 ? -12.811 9.534 11.843 1.00 91.69 156 GLN A N 1
ATOM 1260 C CA . GLN A 1 156 ? -13.243 8.146 11.693 1.00 91.69 156 GLN A CA 1
ATOM 1261 C C . GLN A 1 156 ? -12.213 7.298 10.933 1.00 91.69 156 GLN A C 1
ATOM 1263 O O . GLN A 1 156 ? -12.009 6.140 11.289 1.00 91.69 156 GLN A O 1
ATOM 1268 N N . GLU A 1 157 ? -11.546 7.869 9.932 1.00 90.88 157 GLU A N 1
ATOM 1269 C CA . GLU A 1 157 ? -10.527 7.185 9.130 1.00 90.88 157 GLU A CA 1
ATOM 1270 C C . GLU A 1 157 ? -9.258 6.958 9.956 1.00 90.88 157 GLU A C 1
ATOM 1272 O O . GLU A 1 157 ? -8.730 5.845 9.988 1.00 90.88 157 GLU A O 1
ATOM 1277 N N . VAL A 1 158 ? -8.850 7.959 10.748 1.00 90.38 158 VAL A N 1
ATOM 1278 C CA . VAL A 1 158 ? -7.772 7.803 11.740 1.00 90.38 158 VAL A CA 1
ATOM 1279 C C . VAL A 1 158 ? -8.109 6.687 12.728 1.00 90.38 158 VAL A C 1
ATOM 1281 O O . VAL A 1 158 ? -7.286 5.797 12.948 1.00 90.38 158 VAL A O 1
ATOM 1284 N N . LYS A 1 159 ? -9.333 6.672 13.279 1.00 90.62 159 LYS A N 1
ATOM 1285 C CA . LYS A 1 159 ? -9.779 5.614 14.199 1.00 90.62 159 LYS A CA 1
ATOM 1286 C C . LYS A 1 159 ? -9.661 4.229 13.571 1.00 90.62 159 LYS A C 1
ATOM 1288 O O . LYS A 1 159 ? -9.142 3.314 14.207 1.00 90.62 159 LYS A O 1
ATOM 1293 N N . GLN A 1 160 ? -10.126 4.073 12.333 1.00 89.44 160 GLN A N 1
ATOM 1294 C CA . GLN A 1 160 ? -10.071 2.801 11.613 1.00 89.44 160 GLN A CA 1
ATOM 1295 C C . GLN A 1 160 ? -8.629 2.322 11.415 1.00 89.44 160 GLN A C 1
ATOM 1297 O O . GLN A 1 160 ? -8.330 1.163 11.703 1.00 89.44 160 GLN A O 1
ATOM 1302 N N . MET A 1 161 ? -7.723 3.215 11.012 1.00 86.88 161 MET A N 1
ATOM 1303 C CA . MET A 1 161 ? -6.307 2.886 10.824 1.00 86.88 161 MET A CA 1
ATOM 1304 C C . MET A 1 161 ? -5.596 2.540 12.140 1.00 86.88 161 MET A C 1
ATOM 1306 O O . MET A 1 161 ? -4.820 1.581 12.185 1.00 86.88 161 MET A O 1
ATOM 1310 N N . VAL A 1 162 ? -5.886 3.260 13.230 1.00 86.50 162 VAL A N 1
ATOM 1311 C CA . VAL A 1 162 ? -5.334 2.972 14.566 1.00 86.50 162 VAL A CA 1
ATOM 1312 C C . VAL A 1 162 ? -5.799 1.605 15.062 1.00 86.50 162 VAL A C 1
ATOM 1314 O O . VAL A 1 162 ? -4.971 0.788 15.462 1.00 86.50 162 VAL A O 1
ATOM 1317 N N . VAL A 1 163 ? -7.102 1.318 14.983 1.00 86.12 163 VAL A N 1
ATOM 1318 C CA . VAL A 1 163 ? -7.670 0.021 15.386 1.00 86.12 163 VAL A CA 1
ATOM 1319 C C . VAL A 1 163 ? -7.057 -1.119 14.573 1.00 86.12 163 VAL A C 1
ATOM 1321 O O . VAL A 1 163 ? -6.647 -2.123 15.155 1.00 86.12 163 VAL A O 1
ATOM 1324 N N . ALA A 1 164 ? -6.937 -0.958 13.251 1.00 82.88 164 ALA A N 1
ATOM 1325 C CA . ALA A 1 164 ? -6.308 -1.958 12.391 1.00 82.88 164 ALA A CA 1
ATOM 1326 C C . ALA A 1 164 ? -4.846 -2.212 12.798 1.00 82.88 164 ALA A C 1
ATOM 1328 O O . ALA A 1 164 ? -4.451 -3.355 13.010 1.00 82.88 164 ALA A O 1
ATOM 1329 N N . THR A 1 165 ? -4.057 -1.156 13.004 1.00 79.94 165 THR A N 1
ATOM 1330 C CA . THR A 1 165 ? -2.636 -1.266 13.384 1.00 79.94 165 THR A CA 1
ATOM 1331 C C . THR A 1 165 ? -2.445 -1.923 14.759 1.00 79.94 165 THR A C 1
ATOM 1333 O O . THR A 1 165 ? -1.543 -2.743 14.957 1.00 79.94 165 THR A O 1
ATOM 1336 N N . LEU A 1 166 ? -3.309 -1.599 15.723 1.00 81.69 166 LEU A N 1
ATOM 1337 C CA . LEU A 1 166 ? -3.315 -2.208 17.055 1.00 81.69 166 LEU A CA 1
ATOM 1338 C C . LEU A 1 166 ? -3.654 -3.704 16.994 1.00 81.69 166 LEU A C 1
ATOM 1340 O O . LEU A 1 166 ? -2.937 -4.526 17.568 1.00 81.69 166 LEU A O 1
ATOM 1344 N N . ALA A 1 167 ? -4.670 -4.073 16.209 1.00 78.19 167 ALA A N 1
ATOM 1345 C CA . ALA A 1 167 ? -5.019 -5.472 15.976 1.00 78.19 167 ALA A CA 1
ATOM 1346 C C . ALA A 1 167 ? -3.854 -6.249 15.336 1.00 78.19 167 ALA A C 1
ATOM 1348 O O . ALA A 1 167 ? -3.550 -7.373 15.739 1.00 78.19 167 ALA A O 1
ATOM 1349 N N . GLU A 1 168 ? -3.147 -5.637 14.384 1.00 75.06 168 GLU A N 1
ATOM 1350 C CA . GLU A 1 168 ? -1.989 -6.248 13.732 1.00 75.06 168 GLU A CA 1
ATOM 1351 C C . GLU A 1 168 ? -0.772 -6.425 14.649 1.00 75.06 168 GLU A C 1
ATOM 1353 O O . GLU A 1 168 ? -0.011 -7.377 14.461 1.00 75.06 168 GLU A O 1
ATOM 1358 N N . SER A 1 169 ? -0.600 -5.538 15.632 1.00 76.31 169 SER A N 1
ATOM 1359 C CA . SER A 1 169 ? 0.462 -5.598 16.647 1.00 76.31 169 SER A CA 1
ATOM 1360 C C . SER A 1 169 ? 0.077 -6.421 17.884 1.00 76.31 169 SER A C 1
ATOM 1362 O O . SER A 1 169 ? 0.844 -6.479 18.846 1.00 76.31 169 SER A O 1
ATOM 1364 N N . ALA A 1 170 ? -1.086 -7.088 17.853 1.00 75.69 170 ALA A N 1
ATOM 1365 C CA . ALA A 1 170 ? -1.671 -7.832 18.970 1.00 75.69 170 ALA A CA 1
ATOM 1366 C C . ALA A 1 170 ? -1.827 -6.992 20.257 1.00 75.69 170 ALA A C 1
ATOM 1368 O O . ALA A 1 170 ? -1.836 -7.529 21.368 1.00 75.69 170 ALA A O 1
ATOM 1369 N N . MET A 1 171 ? -1.961 -5.672 20.107 1.00 75.69 171 MET A N 1
ATOM 1370 C CA . MET A 1 171 ? -2.265 -4.748 21.190 1.00 75.69 171 MET A CA 1
ATOM 1371 C C . MET A 1 171 ? -3.765 -4.479 21.206 1.00 75.69 171 MET A C 1
ATOM 1373 O O . MET A 1 171 ? -4.310 -3.889 20.283 1.00 75.69 171 MET A O 1
ATOM 1377 N N . ASN A 1 172 ? -4.441 -4.878 22.280 1.00 76.06 172 ASN A N 1
ATOM 1378 C CA . ASN A 1 172 ? -5.858 -4.583 22.466 1.00 76.06 172 ASN A CA 1
ATOM 1379 C C . ASN A 1 172 ? -5.987 -3.460 23.496 1.00 76.06 172 ASN A C 1
ATOM 1381 O O . ASN A 1 172 ? -5.791 -3.687 24.691 1.00 76.06 172 ASN A O 1
ATOM 1385 N N . LEU A 1 173 ? -6.276 -2.249 23.026 1.00 82.19 173 LEU A N 1
ATOM 1386 C CA . LEU A 1 173 ? -6.592 -1.099 23.874 1.00 82.19 173 LEU A CA 1
ATOM 1387 C C . LEU A 1 173 ? -8.112 -0.948 23.989 1.00 82.19 173 LEU A C 1
ATOM 1389 O O . LEU A 1 173 ? -8.845 -1.379 23.100 1.00 82.19 173 LEU A O 1
ATOM 1393 N N . SER A 1 174 ? -8.591 -0.360 25.086 1.00 86.94 174 SER A N 1
ATOM 1394 C CA . SER A 1 174 ? -10.009 -0.020 25.210 1.00 86.94 174 SER A CA 1
ATOM 1395 C C . SER A 1 174 ? -10.364 1.154 24.300 1.00 86.94 174 SER A C 1
ATOM 1397 O O . SER A 1 174 ? -9.523 2.016 24.031 1.00 86.94 174 SER A O 1
ATOM 1399 N N . ASP A 1 175 ? -11.629 1.216 23.886 1.00 85.44 175 ASP A N 1
ATOM 1400 C CA . ASP A 1 175 ? -12.150 2.314 23.069 1.00 85.44 175 ASP A CA 1
ATOM 1401 C C . ASP A 1 175 ? -11.847 3.679 23.694 1.00 85.44 175 ASP A C 1
ATOM 1403 O O . ASP A 1 175 ? -11.374 4.556 22.988 1.00 85.44 175 ASP A O 1
ATOM 1407 N N . ASP A 1 176 ? -11.987 3.840 25.013 1.00 87.81 176 ASP A N 1
ATOM 1408 C CA . ASP A 1 176 ? -11.686 5.106 25.699 1.00 87.81 176 ASP A CA 1
ATOM 1409 C C . ASP A 1 176 ? -10.236 5.579 25.487 1.00 87.81 176 ASP A C 1
ATOM 1411 O O . ASP A 1 176 ? -9.980 6.771 25.321 1.00 87.81 176 ASP A O 1
ATOM 1415 N N . VAL A 1 177 ? -9.273 4.648 25.466 1.00 87.19 177 VAL A N 1
ATOM 1416 C CA . VAL A 1 177 ? -7.860 4.976 25.219 1.00 87.19 177 VAL A CA 1
ATOM 1417 C C . VAL A 1 177 ? -7.657 5.344 23.754 1.00 87.19 177 VAL A C 1
ATOM 1419 O O . VAL A 1 177 ? -6.953 6.307 23.461 1.00 87.19 177 VAL A O 1
ATOM 1422 N N . ILE A 1 178 ? -8.294 4.620 22.834 1.00 86.38 178 ILE A N 1
ATOM 1423 C CA . ILE A 1 178 ? -8.230 4.916 21.398 1.00 86.38 178 ILE A CA 1
ATOM 1424 C C . ILE A 1 178 ? -8.831 6.296 21.114 1.00 86.38 178 ILE A C 1
ATOM 1426 O O . ILE A 1 178 ? -8.213 7.091 20.416 1.00 86.38 178 ILE A O 1
ATOM 1430 N N . GLU A 1 179 ? -9.983 6.617 21.703 1.00 88.12 179 GLU A N 1
ATOM 1431 C CA . GLU A 1 179 ? -10.606 7.938 21.591 1.00 88.12 179 GLU A CA 1
ATOM 1432 C C . GLU A 1 179 ? -9.682 9.036 22.139 1.00 88.12 179 GLU A C 1
ATOM 1434 O O . GLU A 1 179 ? -9.526 10.061 21.487 1.00 88.12 179 GLU A O 1
ATOM 1439 N N . SER A 1 180 ? -8.985 8.796 23.258 1.00 87.94 180 SER A N 1
ATOM 1440 C CA . SER A 1 180 ? -8.028 9.765 23.820 1.00 87.94 180 SER A CA 1
ATOM 1441 C C . SER A 1 180 ? -6.766 9.994 22.977 1.00 87.94 180 SER A C 1
ATOM 1443 O O . SER A 1 180 ? -6.103 11.009 23.151 1.00 87.94 180 SER A O 1
ATOM 1445 N N . ILE A 1 181 ? -6.404 9.052 22.098 1.00 82.94 181 ILE A N 1
ATOM 1446 C CA . ILE A 1 181 ? -5.270 9.190 21.166 1.00 82.94 181 ILE A CA 1
ATOM 1447 C C . ILE A 1 181 ? -5.667 10.028 19.944 1.00 82.94 181 ILE A C 1
ATOM 1449 O O . ILE A 1 181 ? -4.807 10.625 19.299 1.00 82.94 181 ILE A O 1
ATOM 1453 N N . ILE A 1 182 ? -6.954 10.007 19.592 1.00 84.19 182 ILE A N 1
ATOM 1454 C CA . ILE A 1 182 ? -7.490 10.610 18.368 1.00 84.19 182 ILE A CA 1
ATOM 1455 C C . ILE A 1 182 ? -7.995 12.045 18.610 1.00 84.19 182 ILE A C 1
ATOM 1457 O O . ILE A 1 182 ? -8.090 12.811 17.650 1.00 84.19 182 ILE A O 1
ATOM 1461 N N . ASP A 1 183 ? -8.329 12.391 19.857 1.00 76.69 183 ASP A N 1
ATOM 1462 C CA . ASP A 1 183 ? -8.659 13.757 20.305 1.00 76.69 183 ASP A CA 1
ATOM 1463 C C . ASP A 1 183 ? -7.427 14.677 20.390 1.00 76.69 183 ASP A C 1
ATOM 1465 O O . ASP A 1 183 ? -7.570 15.864 20.007 1.00 76.69 183 ASP A O 1
#

Secondary structure (DSSP, 8-state):
-PPPPPP--------------S---------EETTEEEEEEEETTEEEEEETT----HHHHHHHHHHHHHHTTSS--SSSEEHHHHHHHHHS-SS---HHHHHHHHHH-TT-SSEE-HHHHHHHHHHHSTTS-HHHHHHHHHHHH-TT-SSS--HHHHHHHHHHHHHHTT----HHHHHHHH-

Nearest PDB structures (foldseek):
  2zfd-assembly1_A  TM=9.756E-01  e=2.103E-17  Arabidopsis thaliana
  2ehb-assembly1_A  TM=9.641E-01  e=2.606E-14  Arabidopsis thaliana
  1v1f-assembly1_A  TM=8.558E-01  e=9.175E-13  Arabidopsis thaliana
  3ll8-assembly2_D  TM=8.329E-01  e=1.057E-06  Homo sapiens
  4f0z-assembly1_B  TM=8.099E-01  e=1.057E-06  Homo sapiens

pLDDT: mean 73.39, std 21.72, range [29.88, 95.44]

Organism: Camellia sinensis var. sinensis (NCBI:txid542762)